Protein AF-A0A0R2NEJ7-F1 (afdb_monomer_lite)

InterPro domains:
  IPR000522 ABC transporter, permease protein, BtuC-like [PF01032] (1-243)
  IPR000522 ABC transporter, permease protein, BtuC-like [PTHR30472] (1-244)
  IPR037294 ABC transporter, BtuC-like [G3DSA:1.10.3470.10] (1-246)
  IPR037294 ABC transporter, BtuC-like [SSF81345] (1-243)

Foldseek 3Di:
DLLALPDDCLLQLLQLQLLLQLLVCVLVVHDDDLVVQLVSSLVRSLVSNVVLCVVCVVVVSHNVSSRVSRNVNNVVSLVNSVVSCVVVVNVVVSCQAAFFAQPQADPVLVVLLVVLVVVLVVVCVVCVVLVLQCNVDDVSSVVVVDPNVVSVSVVSSSSSSNSSSRSSRGHDAPLLQNVLLVVQPVVDPPDSVSSVVSSVVSSVVLLVVLQVCQVPVDPPDRRGSSVVSCVVRVVVVVVVVVVVVD

Secondary structure (DSSP, 8-state):
----TT--TTTTTHHHHHHHHHHHHHHTT----HHHHHHHHHHHHHHHHHHHHHHHHTTTT-HHHHHHHHHHHHHHHHHHHHHHHHHTT-HHHHHHHHS--STT--HHHHHHHHHHHHHHHHHHHHHHHHHHHGGG-HHHHHHTT--HHHHHHHHHHHHHHHHHHHHHHH----SHHHHHHHHHHHHS-S-HHHHHHHHHHHHHHHHHHHHHHHHHHSTTS---HHHHHHHHHHHHHHHHHHHHT-

Radius of gyration: 18.0 Å; chains: 1; bounding box: 49×33×58 Å

pLDDT: mean 87.75, std 7.44, range [38.75, 97.06]

Sequence (246 aa):
MTRNPIAEMATLGISGGSSLALSLILTLGWSTNDGISVLVSSLGAFIALAVVMLLTARTHFQPLKVVLVGTSVGLFATSLASSLTFASHDTQAYFRWIVGSFSGITNTKVLLMAVVSLIFLILLLLFSKQIYLLNFGDELAQSFGISVNFVRLVIMFLVALASGVTVASVGVVSFVGLIAPHIAKKLVRANFWQNVILSVLTGMLLLVLADLIARNLFKPYEFPAGSLTMLLGAPFFLWVITKEAK

Structure (mmCIF, N/CA/C/O backbone):
data_AF-A0A0R2NEJ7-F1
#
_entry.id   AF-A0A0R2NEJ7-F1
#
loop_
_atom_site.group_PDB
_atom_site.id
_atom_site.type_symbol
_atom_site.label_atom_id
_atom_site.label_alt_id
_atom_site.label_comp_id
_atom_site.label_asym_id
_atom_site.label_entity_id
_atom_site.label_seq_id
_atom_site.pdbx_PDB_ins_code
_atom_site.Cartn_x
_atom_site.Cartn_y
_atom_site.Cartn_z
_atom_site.occupancy
_atom_site.B_iso_or_equiv
_atom_site.auth_seq_id
_atom_site.auth_comp_id
_atom_site.auth_asym_id
_atom_site.auth_atom_id
_atom_site.pdbx_PDB_model_num
ATOM 1 N N . MET A 1 1 ? -6.890 -2.388 11.731 1.00 69.69 1 MET A N 1
ATOM 2 C CA . MET A 1 1 ? -5.761 -1.678 12.381 1.00 69.69 1 MET A CA 1
ATOM 3 C C . MET A 1 1 ? -6.108 -0.235 12.717 1.00 69.69 1 MET A C 1
ATOM 5 O O . MET A 1 1 ? -6.069 0.116 13.884 1.00 69.69 1 MET A O 1
ATOM 9 N N . THR A 1 2 ? -6.435 0.598 11.729 1.00 74.81 2 THR A N 1
ATOM 10 C CA . THR A 1 2 ? -6.615 2.050 11.917 1.00 74.81 2 THR A CA 1
ATOM 11 C C . THR A 1 2 ? -8.037 2.465 12.274 1.00 74.81 2 THR A C 1
ATOM 13 O O . THR A 1 2 ? -8.261 3.630 12.574 1.00 74.81 2 THR A O 1
ATOM 16 N N . ARG A 1 3 ? -9.003 1.532 12.204 1.00 79.19 3 ARG A N 1
ATOM 17 C CA . ARG A 1 3 ? -10.452 1.793 12.333 1.00 79.19 3 ARG A CA 1
ATOM 18 C C . ARG 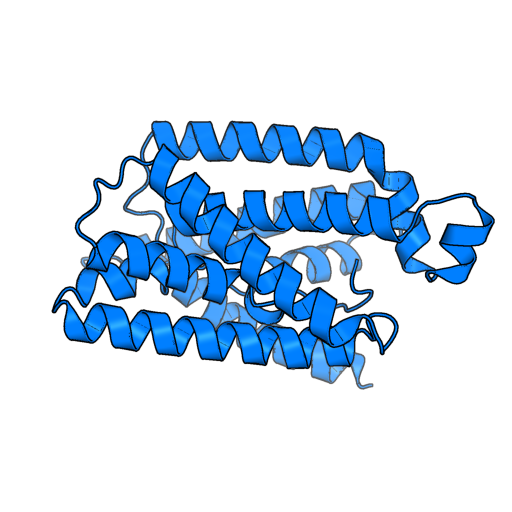A 1 3 ? -10.941 2.913 11.404 1.00 79.19 3 ARG A C 1
ATOM 20 O O . ARG A 1 3 ? -11.987 3.501 11.638 1.00 79.19 3 ARG A O 1
ATOM 27 N N . ASN A 1 4 ? -10.175 3.199 10.351 1.00 81.81 4 ASN A N 1
ATOM 28 C CA . ASN A 1 4 ? -10.482 4.243 9.400 1.00 81.81 4 ASN A CA 1
ATOM 29 C C . ASN A 1 4 ? -10.930 3.608 8.075 1.00 81.81 4 ASN A C 1
ATOM 31 O O . ASN A 1 4 ? -10.131 2.871 7.488 1.00 81.81 4 ASN A O 1
ATOM 35 N N . PRO A 1 5 ? -12.157 3.875 7.586 1.00 76.94 5 PRO A N 1
ATOM 36 C CA . PRO A 1 5 ? -12.607 3.377 6.287 1.00 76.94 5 PRO A CA 1
ATOM 37 C C . PRO A 1 5 ? -11.790 3.916 5.107 1.00 76.94 5 PRO A C 1
ATOM 39 O O . PRO A 1 5 ? -11.810 3.292 4.051 1.00 76.94 5 PRO A O 1
ATOM 42 N N . ILE A 1 6 ? -11.054 5.020 5.284 1.00 80.56 6 ILE A N 1
ATOM 43 C CA . ILE A 1 6 ? -10.245 5.632 4.220 1.00 80.56 6 ILE A CA 1
ATOM 44 C C . ILE A 1 6 ? -8.766 5.214 4.257 1.00 80.56 6 ILE A C 1
ATOM 46 O O . ILE A 1 6 ? -7.950 5.786 3.542 1.00 80.56 6 ILE A O 1
ATOM 50 N N . ALA A 1 7 ? -8.398 4.239 5.098 1.00 85.38 7 ALA A N 1
ATOM 51 C CA . ALA A 1 7 ? -7.021 3.766 5.189 1.00 85.38 7 ALA A CA 1
ATOM 52 C C . ALA A 1 7 ? -6.651 2.818 4.034 1.00 85.38 7 ALA A C 1
ATOM 54 O O . ALA A 1 7 ? -7.135 1.694 3.948 1.00 85.38 7 ALA A O 1
ATOM 55 N N . GLU A 1 8 ? -5.706 3.264 3.217 1.00 89.00 8 GLU A N 1
ATOM 56 C CA . GLU A 1 8 ? -5.026 2.540 2.140 1.00 89.00 8 GLU A CA 1
ATOM 57 C C . GLU A 1 8 ? -3.502 2.806 2.185 1.00 89.00 8 GLU A C 1
ATOM 59 O O . GLU A 1 8 ? -3.060 3.773 2.808 1.00 89.00 8 GLU A O 1
ATOM 64 N N . MET A 1 9 ? -2.694 1.986 1.497 1.00 88.19 9 MET A N 1
ATOM 65 C CA . MET A 1 9 ? -1.238 2.140 1.319 1.00 88.19 9 MET A CA 1
ATOM 66 C C . MET A 1 9 ? -0.776 3.598 1.145 1.00 88.19 9 MET A C 1
ATOM 68 O O . MET A 1 9 ? 0.098 4.052 1.886 1.00 88.19 9 MET A O 1
ATOM 72 N N . ALA A 1 10 ? -1.389 4.348 0.222 1.00 87.38 10 ALA A N 1
ATOM 73 C CA . ALA A 1 10 ? -1.026 5.740 -0.045 1.00 87.38 10 ALA A CA 1
ATOM 74 C C . ALA A 1 10 ? -1.303 6.655 1.162 1.00 87.38 10 ALA A C 1
ATOM 76 O O . ALA A 1 10 ? -0.453 7.449 1.561 1.00 87.38 10 ALA A O 1
ATOM 77 N N . THR A 1 11 ? -2.463 6.495 1.806 1.00 90.00 11 THR A N 1
ATOM 78 C CA . THR A 1 11 ? -2.850 7.294 2.984 1.00 90.00 11 THR A CA 1
ATOM 79 C C . THR A 1 11 ? -2.070 6.948 4.250 1.00 90.00 11 THR A C 1
ATOM 81 O O . THR A 1 11 ? -2.038 7.740 5.183 1.00 90.00 11 THR A O 1
ATOM 84 N N . LEU A 1 12 ? -1.439 5.772 4.294 1.00 91.81 12 LEU A N 1
ATOM 85 C CA . LEU A 1 12 ? -0.591 5.330 5.400 1.00 91.81 12 LEU A CA 1
ATOM 86 C C . LEU A 1 12 ? 0.894 5.647 5.169 1.00 91.81 12 LEU A C 1
ATOM 88 O O . LEU A 1 12 ? 1.732 5.229 5.963 1.00 91.81 12 LEU A O 1
ATOM 92 N N . GLY A 1 13 ? 1.230 6.356 4.087 1.00 91.62 13 GLY A N 1
ATOM 93 C CA . GLY A 1 13 ? 2.606 6.722 3.734 1.00 91.62 13 GLY A CA 1
ATOM 94 C C . GLY A 1 13 ? 3.453 5.572 3.183 1.00 91.62 13 GLY A C 1
ATOM 95 O O . GLY A 1 13 ? 4.615 5.775 2.839 1.00 91.62 13 GLY A O 1
ATOM 96 N N . ILE A 1 14 ? 2.870 4.380 3.050 1.00 94.56 14 ILE A N 1
ATOM 97 C CA . ILE A 1 14 ? 3.556 3.142 2.667 1.00 94.56 14 ILE A CA 1
ATOM 98 C C . ILE A 1 14 ? 4.059 3.237 1.227 1.00 94.56 14 ILE A C 1
ATOM 100 O O . ILE A 1 14 ? 5.229 2.971 0.967 1.00 94.56 14 ILE A O 1
ATOM 104 N N . SER A 1 15 ? 3.198 3.687 0.307 1.00 92.25 15 SER A N 1
ATOM 105 C CA . SER A 1 15 ? 3.545 3.847 -1.111 1.00 92.25 15 SER A CA 1
ATOM 106 C C . SER A 1 15 ? 4.708 4.824 -1.309 1.00 92.25 15 SER A C 1
ATOM 108 O O . SER A 1 15 ? 5.648 4.514 -2.031 1.00 92.25 15 SER A O 1
ATOM 110 N N . GLY A 1 16 ? 4.681 5.972 -0.621 1.00 92.75 16 GLY A N 1
ATOM 111 C CA . GLY A 1 16 ? 5.762 6.960 -0.682 1.00 92.75 16 GLY A CA 1
ATOM 112 C C . GLY A 1 16 ? 7.075 6.427 -0.104 1.00 92.75 16 GLY A C 1
ATOM 113 O O . GLY A 1 16 ? 8.130 6.631 -0.700 1.00 92.75 16 GLY A O 1
ATOM 114 N N . GLY A 1 17 ? 7.015 5.697 1.016 1.00 95.00 17 GLY A N 1
ATOM 115 C CA . GLY A 1 17 ? 8.183 5.055 1.625 1.00 95.00 17 GLY A CA 1
ATOM 116 C C . GLY A 1 17 ? 8.846 4.021 0.715 1.00 95.00 17 GLY A C 1
ATOM 117 O O . GLY A 1 17 ? 10.069 4.022 0.569 1.00 95.00 17 GLY A O 1
ATOM 118 N N . SER A 1 18 ? 8.048 3.173 0.061 1.00 94.12 18 SER A N 1
ATOM 119 C CA . SER A 1 18 ? 8.540 2.217 -0.936 1.00 94.12 18 SER A CA 1
ATOM 120 C C . SER A 1 18 ? 9.199 2.913 -2.126 1.00 94.12 18 SER A C 1
ATOM 122 O O . SER A 1 18 ? 10.319 2.554 -2.490 1.00 94.12 18 SER A O 1
ATOM 124 N N . SER A 1 19 ? 8.551 3.936 -2.694 1.00 91.75 19 SER A N 1
ATOM 125 C CA . SER A 1 19 ? 9.106 4.704 -3.815 1.00 91.75 19 SER A CA 1
ATOM 126 C C . SER A 1 19 ? 10.424 5.386 -3.450 1.00 91.75 19 SER A C 1
ATOM 128 O O . SER A 1 19 ? 11.379 5.310 -4.217 1.00 91.75 19 SER A O 1
ATOM 130 N N . LEU A 1 20 ? 10.520 5.988 -2.260 1.00 92.81 20 LEU A N 1
ATOM 131 C CA . LEU A 1 20 ? 11.758 6.605 -1.781 1.00 92.81 20 LEU A CA 1
ATOM 132 C C . LEU A 1 20 ? 12.899 5.593 -1.654 1.00 92.81 20 LEU A C 1
ATOM 134 O O . LEU A 1 20 ? 14.012 5.866 -2.098 1.00 92.81 20 LEU A O 1
ATOM 138 N N . ALA A 1 21 ? 12.632 4.425 -1.070 1.00 93.44 21 ALA A N 1
ATOM 139 C CA . ALA A 1 21 ? 13.653 3.398 -0.886 1.00 93.44 21 ALA A CA 1
ATOM 140 C C . ALA A 1 21 ? 14.161 2.837 -2.225 1.00 93.44 21 ALA A C 1
ATOM 142 O O . ALA A 1 21 ? 15.366 2.641 -2.396 1.00 93.44 21 ALA A O 1
ATOM 143 N N . LEU A 1 22 ? 13.263 2.636 -3.194 1.00 90.25 22 LEU A N 1
ATOM 144 C CA . LEU A 1 22 ? 13.631 2.212 -4.547 1.00 90.25 22 LEU A CA 1
ATOM 145 C C . LEU A 1 22 ? 14.425 3.295 -5.290 1.00 90.25 22 LEU A C 1
ATOM 147 O O . LEU A 1 22 ? 15.456 2.982 -5.887 1.00 90.25 22 LEU A O 1
ATOM 151 N N . SER A 1 23 ? 14.009 4.563 -5.201 1.00 89.06 23 SER A N 1
ATOM 152 C CA . SER A 1 23 ? 14.762 5.689 -5.766 1.00 89.06 23 SER A CA 1
ATOM 153 C C . SER A 1 23 ? 16.165 5.799 -5.166 1.00 89.06 23 SER A C 1
ATOM 155 O O . SER A 1 23 ? 17.125 5.963 -5.912 1.00 89.06 23 SER A O 1
ATOM 157 N N . LEU A 1 24 ? 16.318 5.639 -3.847 1.00 89.75 24 LEU A N 1
ATOM 158 C CA . LEU A 1 24 ? 17.628 5.678 -3.185 1.00 89.75 24 LEU A CA 1
ATOM 159 C C . LEU A 1 24 ? 18.589 4.624 -3.746 1.00 89.75 24 LEU A C 1
ATOM 161 O O . LEU A 1 24 ? 19.713 4.952 -4.120 1.00 89.75 24 LEU A O 1
ATOM 165 N N . ILE A 1 25 ? 18.149 3.372 -3.863 1.00 87.38 25 ILE A N 1
ATOM 166 C CA . ILE A 1 25 ? 19.000 2.298 -4.396 1.00 87.38 25 ILE A CA 1
ATOM 167 C C . ILE A 1 25 ? 19.407 2.535 -5.843 1.00 87.38 25 ILE A C 1
ATOM 169 O O . ILE A 1 25 ? 20.560 2.278 -6.196 1.00 87.38 25 ILE A O 1
ATOM 173 N N . LEU A 1 26 ? 18.494 3.060 -6.659 1.00 83.06 26 LEU A N 1
ATOM 174 C CA . LEU A 1 26 ? 18.812 3.428 -8.033 1.00 83.06 26 LEU A CA 1
ATOM 175 C C . LEU A 1 26 ? 19.867 4.533 -8.088 1.00 83.06 26 LEU A C 1
ATOM 177 O O . LEU A 1 26 ? 20.843 4.396 -8.820 1.00 83.06 26 LEU A O 1
ATOM 181 N N . THR A 1 27 ? 19.734 5.579 -7.266 1.00 83.12 27 THR A N 1
ATOM 182 C CA . THR A 1 27 ? 20.735 6.660 -7.219 1.00 83.12 27 THR A CA 1
ATOM 183 C C . THR A 1 27 ? 22.108 6.204 -6.723 1.00 83.12 27 THR A C 1
ATOM 185 O O . THR A 1 27 ? 23.117 6.782 -7.114 1.00 83.12 27 THR A O 1
ATOM 188 N N . LEU A 1 28 ? 22.168 5.151 -5.903 1.00 84.38 28 LEU A N 1
ATOM 189 C CA . LEU A 1 28 ? 23.419 4.564 -5.414 1.00 84.38 28 LEU A CA 1
ATOM 190 C C . LEU A 1 28 ? 24.080 3.611 -6.427 1.00 84.38 28 LEU A C 1
ATOM 192 O O . LEU A 1 28 ? 25.171 3.108 -6.161 1.00 84.38 28 LEU A O 1
ATOM 196 N N . GLY A 1 29 ? 23.436 3.336 -7.569 1.00 76.12 29 GLY A N 1
ATOM 197 C CA . GLY A 1 29 ? 23.959 2.437 -8.602 1.00 76.12 29 GLY A CA 1
ATOM 198 C C . GLY A 1 29 ? 24.016 0.966 -8.178 1.00 76.12 29 GLY A C 1
ATOM 199 O O . GLY A 1 29 ? 24.776 0.182 -8.746 1.00 76.12 29 GLY A O 1
ATOM 200 N N . TRP A 1 30 ? 23.251 0.573 -7.157 1.00 79.69 30 TRP A N 1
ATOM 201 C CA . TRP A 1 30 ? 23.237 -0.806 -6.671 1.00 79.69 30 TRP A CA 1
ATOM 202 C C . TRP A 1 30 ? 22.442 -1.718 -7.613 1.00 79.69 30 TRP A C 1
ATOM 204 O O . TRP A 1 30 ? 21.394 -1.344 -8.139 1.00 79.69 30 TRP A O 1
ATOM 214 N N . SER A 1 31 ? 22.927 -2.950 -7.798 1.00 67.50 31 SER A N 1
ATOM 215 C CA . SER A 1 31 ? 22.263 -3.966 -8.621 1.00 67.50 31 SER A CA 1
ATOM 216 C C . SER A 1 31 ? 20.852 -4.265 -8.104 1.00 67.50 31 SER A C 1
ATOM 218 O O . SER A 1 31 ? 20.673 -4.752 -6.986 1.00 67.50 31 SER A O 1
ATOM 220 N N . THR A 1 32 ? 19.849 -4.047 -8.951 1.00 68.06 32 THR A N 1
ATOM 221 C CA . THR A 1 32 ? 18.432 -4.286 -8.657 1.00 68.06 32 THR A CA 1
ATOM 222 C C . THR A 1 32 ? 17.991 -5.646 -9.198 1.00 68.06 32 THR A C 1
ATOM 224 O O . THR A 1 32 ? 17.306 -5.750 -10.209 1.00 68.06 32 THR A O 1
ATOM 227 N N . ASN A 1 33 ? 18.389 -6.728 -8.521 1.00 83.62 33 ASN A N 1
ATOM 228 C CA . ASN A 1 33 ? 17.682 -8.000 -8.703 1.00 83.62 33 ASN A CA 1
ATOM 229 C C . ASN A 1 33 ? 16.285 -7.883 -8.061 1.00 83.62 33 ASN A C 1
ATOM 231 O O . ASN A 1 33 ? 16.149 -7.242 -7.015 1.00 83.62 33 ASN A O 1
ATOM 235 N N . ASP A 1 34 ? 15.278 -8.542 -8.640 1.00 82.56 34 ASP A N 1
ATOM 236 C CA . ASP A 1 34 ? 13.879 -8.554 -8.193 1.00 82.56 34 ASP A CA 1
ATOM 237 C C . ASP A 1 34 ? 13.757 -8.757 -6.668 1.00 82.56 34 ASP A C 1
ATOM 239 O O . ASP A 1 34 ? 13.010 -8.044 -5.997 1.00 82.56 34 ASP A O 1
ATOM 243 N N . GLY A 1 35 ? 14.551 -9.665 -6.084 1.00 85.56 35 GLY A N 1
ATOM 244 C CA . GLY A 1 35 ? 14.554 -9.914 -4.636 1.00 85.56 35 GLY A CA 1
ATOM 245 C C . GLY A 1 35 ? 15.061 -8.738 -3.787 1.00 85.56 35 GLY A C 1
ATOM 246 O O . GLY A 1 35 ? 14.481 -8.438 -2.744 1.00 85.56 35 GLY A O 1
ATOM 247 N N . ILE A 1 36 ? 16.108 -8.037 -4.236 1.00 88.62 36 ILE A N 1
ATOM 248 C CA . ILE A 1 36 ? 16.661 -6.866 -3.530 1.00 88.62 36 ILE A CA 1
ATOM 249 C C . ILE A 1 36 ? 15.657 -5.713 -3.586 1.00 88.62 36 ILE A C 1
ATOM 251 O O . ILE A 1 36 ? 15.380 -5.090 -2.560 1.00 88.62 36 ILE A O 1
ATOM 255 N N . SER A 1 37 ? 15.057 -5.475 -4.756 1.00 88.56 37 SER A N 1
ATOM 256 C CA . SER A 1 37 ? 14.021 -4.454 -4.931 1.00 88.56 37 SER A CA 1
ATOM 257 C C . SER A 1 37 ? 12.828 -4.695 -4.007 1.00 88.56 37 SER A C 1
ATOM 259 O O . SER A 1 37 ? 12.355 -3.759 -3.361 1.00 88.56 37 SER A O 1
ATOM 261 N N . VAL A 1 38 ? 12.382 -5.948 -3.870 1.00 90.81 38 VAL A N 1
ATOM 262 C CA . VAL A 1 38 ? 11.323 -6.325 -2.924 1.00 90.81 38 VAL A CA 1
ATOM 263 C C . VAL A 1 38 ? 11.709 -6.013 -1.480 1.00 90.81 38 VAL A C 1
ATOM 265 O O . VAL A 1 38 ? 10.921 -5.384 -0.768 1.00 90.81 38 VAL A O 1
ATOM 268 N N . LEU A 1 39 ? 12.898 -6.430 -1.038 1.00 91.75 39 LEU A N 1
ATOM 269 C CA . LEU A 1 39 ? 13.344 -6.214 0.342 1.00 91.75 39 LEU A CA 1
ATOM 270 C C . LEU A 1 39 ? 13.414 -4.726 0.678 1.00 91.75 39 LEU A C 1
ATOM 272 O O . LEU A 1 39 ? 12.919 -4.295 1.717 1.00 91.75 39 LEU A O 1
ATOM 276 N N . VAL A 1 40 ? 13.976 -3.934 -0.226 1.00 93.19 40 VAL A N 1
ATOM 277 C CA . VAL A 1 40 ? 14.216 -2.506 -0.008 1.00 93.19 40 VAL A CA 1
ATOM 278 C C . VAL A 1 40 ? 12.920 -1.717 -0.064 1.00 93.19 40 VAL A C 1
ATOM 280 O O . VAL A 1 40 ? 12.671 -0.885 0.806 1.00 93.19 40 VAL A O 1
ATOM 283 N N . SER A 1 41 ? 12.058 -2.022 -1.031 1.00 93.75 41 SER A N 1
ATOM 284 C CA . SER A 1 41 ? 10.717 -1.444 -1.110 1.00 93.75 41 SER A CA 1
ATOM 285 C C . SER A 1 41 ? 9.900 -1.749 0.149 1.00 93.75 41 SER A C 1
ATOM 287 O O . SER A 1 41 ? 9.236 -0.862 0.690 1.00 93.75 41 SER A O 1
ATOM 289 N N . SER A 1 42 ? 9.987 -2.984 0.658 1.00 94.88 42 SER A N 1
ATOM 290 C CA . SER A 1 42 ? 9.310 -3.413 1.892 1.00 94.88 42 SER A CA 1
ATOM 291 C C . SER A 1 42 ? 9.885 -2.736 3.133 1.00 94.88 42 SER A C 1
ATOM 293 O O . SER A 1 42 ? 9.132 -2.345 4.023 1.00 94.88 42 SER A O 1
ATOM 295 N N . LEU A 1 43 ? 11.205 -2.542 3.184 1.00 95.56 43 LEU A N 1
ATOM 296 C CA . LEU A 1 43 ? 11.865 -1.818 4.265 1.00 95.56 43 LEU A CA 1
ATOM 297 C C . LEU A 1 43 ? 11.463 -0.337 4.265 1.00 95.56 43 LEU A C 1
ATOM 299 O O . LEU A 1 43 ? 11.122 0.196 5.317 1.00 95.56 43 LEU A O 1
ATOM 303 N N . GLY A 1 44 ? 11.418 0.308 3.097 1.00 96.19 44 GLY A N 1
ATOM 304 C CA . GLY A 1 44 ? 10.928 1.681 2.944 1.00 96.19 44 GLY A CA 1
ATOM 305 C C . GLY A 1 44 ? 9.471 1.841 3.376 1.00 96.19 44 GLY A C 1
ATOM 306 O O . GLY A 1 44 ? 9.147 2.740 4.155 1.00 96.19 44 GLY A O 1
ATOM 307 N N . ALA A 1 45 ? 8.606 0.922 2.939 1.00 96.19 45 ALA A N 1
ATOM 308 C CA . ALA A 1 45 ? 7.218 0.821 3.388 1.00 96.19 45 ALA A CA 1
ATOM 309 C C . ALA A 1 45 ? 7.115 0.690 4.914 1.00 96.19 45 ALA A C 1
ATOM 311 O O . ALA A 1 45 ? 6.323 1.389 5.550 1.00 96.19 45 ALA A O 1
ATOM 312 N N . PHE A 1 46 ? 7.919 -0.199 5.502 1.00 96.06 46 PHE A N 1
ATOM 313 C CA . PHE A 1 46 ? 7.918 -0.457 6.937 1.00 96.06 46 PHE A CA 1
ATOM 314 C C . PHE A 1 46 ? 8.400 0.755 7.733 1.00 96.06 46 PHE A C 1
ATOM 316 O O . PHE A 1 46 ? 7.749 1.128 8.704 1.00 96.06 46 PHE A O 1
ATOM 323 N N . ILE A 1 47 ? 9.492 1.401 7.311 1.00 97.06 47 ILE A N 1
ATOM 324 C CA . ILE A 1 47 ? 10.025 2.607 7.957 1.00 97.06 47 ILE A CA 1
ATOM 325 C C . ILE A 1 47 ? 8.987 3.729 7.913 1.00 97.06 47 ILE A C 1
ATOM 327 O O . ILE A 1 47 ? 8.701 4.328 8.949 1.00 97.06 47 ILE A O 1
ATOM 331 N N . ALA A 1 48 ? 8.377 3.988 6.752 1.00 96.69 48 ALA A N 1
ATOM 332 C CA . ALA A 1 48 ? 7.347 5.016 6.631 1.00 96.69 48 ALA A CA 1
ATOM 333 C C . ALA A 1 48 ? 6.152 4.726 7.550 1.00 96.69 48 ALA A C 1
ATOM 335 O O . ALA A 1 48 ? 5.733 5.597 8.314 1.00 96.69 48 ALA A O 1
ATOM 336 N N . LEU A 1 49 ? 5.655 3.485 7.553 1.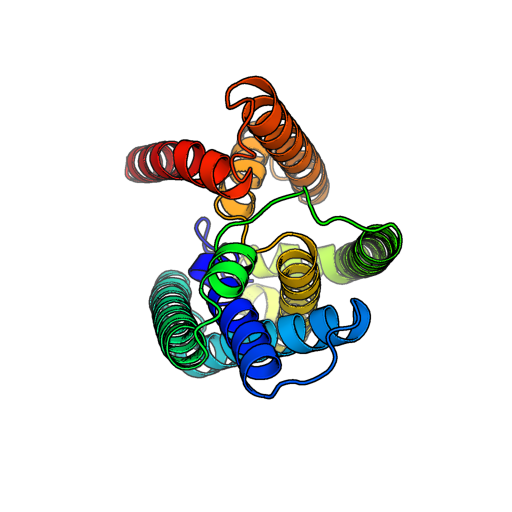00 94.75 49 LEU A N 1
ATOM 337 C CA . LEU A 1 49 ? 4.563 3.084 8.435 1.00 94.75 49 LEU A CA 1
ATOM 338 C C . LEU A 1 49 ? 4.956 3.193 9.915 1.00 94.75 49 LEU A C 1
ATOM 340 O O . LEU A 1 49 ? 4.174 3.692 10.719 1.00 94.75 49 LEU A O 1
ATOM 344 N N . ALA A 1 50 ? 6.169 2.787 10.286 1.00 94.88 50 ALA A N 1
ATOM 345 C CA . ALA A 1 50 ? 6.674 2.900 11.650 1.00 94.88 50 ALA A CA 1
ATOM 346 C C . ALA A 1 50 ? 6.735 4.365 12.104 1.00 94.88 50 ALA A C 1
ATOM 348 O O . ALA A 1 50 ? 6.281 4.670 13.207 1.00 94.88 50 ALA A O 1
ATOM 349 N N . VAL A 1 51 ? 7.200 5.283 11.249 1.00 96.25 51 VAL A N 1
ATOM 350 C CA . VAL A 1 51 ? 7.194 6.730 11.526 1.00 96.25 51 VAL A CA 1
ATOM 351 C C . VAL A 1 51 ? 5.771 7.225 11.785 1.00 96.25 51 VAL A C 1
ATOM 353 O O . VAL A 1 51 ? 5.529 7.885 12.797 1.00 96.25 51 VAL A O 1
ATOM 356 N N . VAL A 1 52 ? 4.805 6.855 10.939 1.00 95.06 52 VAL A N 1
ATOM 357 C CA . VAL A 1 52 ? 3.391 7.227 11.131 1.00 95.06 52 VAL A CA 1
ATOM 358 C C . VAL A 1 52 ? 2.869 6.736 12.479 1.00 95.06 52 VAL A C 1
ATOM 360 O O . VAL A 1 52 ? 2.188 7.470 13.198 1.00 95.06 52 VAL A O 1
ATOM 363 N N . MET A 1 53 ? 3.209 5.509 12.858 1.00 91.38 53 MET A N 1
ATOM 364 C CA . MET A 1 53 ? 2.734 4.907 14.101 1.00 91.38 53 MET A CA 1
ATOM 365 C C . MET A 1 53 ? 3.413 5.513 15.328 1.00 91.38 53 MET A C 1
ATOM 367 O O . MET A 1 53 ? 2.732 5.789 16.312 1.00 91.38 53 MET A O 1
ATOM 371 N N . LEU A 1 54 ? 4.708 5.820 15.267 1.00 94.06 54 LEU A N 1
ATOM 372 C CA . LEU A 1 54 ? 5.413 6.537 16.332 1.00 94.06 54 LEU A CA 1
ATOM 373 C C . LEU A 1 54 ? 4.814 7.929 16.566 1.00 94.06 54 LEU A C 1
ATOM 375 O O . LEU A 1 54 ? 4.522 8.294 17.706 1.00 94.06 54 LEU A O 1
ATOM 379 N N . LEU A 1 55 ? 4.559 8.682 15.493 1.00 94.25 55 LEU A N 1
ATOM 380 C CA . LEU A 1 55 ? 3.987 10.029 15.573 1.00 94.25 55 LEU A CA 1
ATOM 381 C C . LEU A 1 55 ? 2.532 10.034 16.067 1.00 94.25 55 LEU A C 1
ATOM 383 O O . LEU A 1 55 ? 2.079 11.008 16.667 1.00 94.25 55 LEU A O 1
ATOM 387 N N . THR A 1 56 ? 1.793 8.944 15.852 1.00 92.38 56 THR A N 1
ATOM 388 C CA . THR A 1 56 ? 0.370 8.837 16.222 1.00 92.38 56 THR A CA 1
ATOM 389 C C . THR A 1 56 ? 0.131 8.063 17.520 1.00 92.38 56 THR A C 1
ATOM 391 O O . THR A 1 56 ? -0.987 8.099 18.051 1.00 92.38 56 THR A O 1
ATOM 394 N N . ALA A 1 57 ? 1.172 7.446 18.095 1.00 89.38 57 ALA A N 1
ATOM 395 C CA . ALA A 1 57 ? 1.097 6.643 19.316 1.00 89.38 57 ALA A CA 1
ATOM 396 C C . ALA A 1 57 ? 0.533 7.423 20.512 1.00 89.38 57 ALA A C 1
ATOM 398 O O . ALA A 1 57 ? -0.358 6.931 21.201 1.00 89.38 57 ALA A O 1
ATOM 399 N N . ARG A 1 58 ? 0.969 8.678 20.707 1.00 89.00 58 ARG A N 1
ATOM 400 C CA . ARG A 1 58 ? 0.476 9.557 21.791 1.00 89.00 58 ARG A CA 1
ATOM 401 C C . ARG A 1 58 ? -1.005 9.909 21.673 1.00 89.00 58 ARG A C 1
ATOM 403 O O . ARG A 1 58 ? -1.613 10.370 22.627 1.00 89.00 58 ARG A O 1
ATOM 410 N N . THR A 1 59 ? -1.581 9.721 20.491 1.00 86.44 59 THR A N 1
ATOM 411 C CA . THR A 1 59 ? -2.987 10.026 20.207 1.00 86.44 59 THR A CA 1
ATOM 412 C C . THR A 1 59 ? -3.842 8.767 20.142 1.00 86.44 59 THR A C 1
ATOM 414 O O . THR A 1 59 ? -4.908 8.786 19.531 1.00 86.44 59 THR A O 1
ATOM 417 N N . HIS A 1 60 ? -3.347 7.660 20.712 1.00 84.88 60 HIS A N 1
ATOM 418 C CA . HIS A 1 60 ? -3.982 6.342 20.669 1.00 84.88 60 HIS A CA 1
ATOM 419 C C . HIS A 1 60 ? -4.417 5.946 19.251 1.00 84.88 60 HIS A C 1
ATOM 421 O O . HIS A 1 60 ? -5.464 5.329 19.048 1.00 84.88 60 HIS A O 1
ATOM 427 N N . PHE A 1 61 ? -3.599 6.319 18.256 1.00 85.38 61 PHE A N 1
ATOM 428 C CA . PHE A 1 61 ? -3.817 5.993 16.847 1.00 85.38 61 PHE A CA 1
ATOM 429 C C . PHE A 1 61 ? -5.190 6.441 16.338 1.00 85.38 61 PHE A C 1
ATOM 431 O O . PHE A 1 61 ? -5.876 5.706 15.623 1.00 85.38 61 PHE A O 1
ATOM 438 N N . GLN A 1 62 ? -5.598 7.653 16.729 1.00 86.94 62 GLN A N 1
ATOM 439 C CA . GLN A 1 62 ? -6.844 8.261 16.281 1.00 86.94 62 GLN A CA 1
ATOM 440 C C . GLN A 1 62 ? -6.956 8.171 14.742 1.00 86.94 62 GLN A C 1
ATOM 442 O O . GLN A 1 62 ? -6.064 8.671 14.049 1.00 86.94 62 GLN A O 1
ATOM 447 N N . PRO A 1 63 ? -8.041 7.583 14.195 1.00 87.06 63 PRO A N 1
ATOM 448 C CA . PRO A 1 63 ? -8.173 7.259 12.770 1.00 87.06 63 PRO A CA 1
ATOM 449 C C . PRO A 1 63 ? -7.819 8.412 11.824 1.00 87.06 63 PRO A C 1
ATOM 451 O O . PRO A 1 63 ? -7.091 8.220 10.849 1.00 87.06 63 PRO A O 1
ATOM 454 N N . LEU A 1 64 ? -8.309 9.618 12.129 1.00 88.31 64 LEU A N 1
ATOM 455 C CA . LEU A 1 64 ? -8.083 10.816 11.322 1.00 88.31 64 LEU A CA 1
ATOM 456 C C . LEU A 1 64 ? -6.620 11.280 11.365 1.00 88.31 64 LEU A C 1
ATOM 458 O O . LEU A 1 64 ? -6.053 11.615 10.329 1.00 88.31 64 LEU A O 1
ATOM 462 N N . LYS A 1 65 ? -5.985 11.252 12.545 1.00 90.44 65 LYS A N 1
ATOM 463 C CA . LYS A 1 65 ? -4.575 11.640 12.703 1.00 90.44 65 LYS A CA 1
ATOM 464 C C . LYS A 1 65 ? -3.641 10.669 11.997 1.00 90.44 65 LYS A C 1
ATOM 466 O O . LYS A 1 65 ? -2.683 11.114 11.379 1.00 90.44 65 LYS A O 1
ATOM 471 N N . VAL A 1 66 ? -3.933 9.367 12.047 1.00 91.56 66 VAL A N 1
ATOM 472 C CA . VAL A 1 66 ? -3.153 8.350 11.321 1.00 91.56 66 VAL A CA 1
ATOM 473 C C . VAL A 1 66 ? -3.143 8.633 9.825 1.00 91.56 66 VAL A C 1
ATOM 475 O O . VAL A 1 66 ? -2.083 8.570 9.211 1.00 91.56 66 VAL A O 1
ATOM 478 N N . VAL A 1 67 ? -4.289 9.009 9.257 1.00 91.88 67 VAL A N 1
ATOM 479 C CA . VAL A 1 67 ? -4.373 9.362 7.836 1.00 91.88 67 VAL A CA 1
ATOM 480 C C . VAL A 1 67 ? -3.653 10.671 7.536 1.00 91.88 67 VAL A C 1
ATOM 482 O O . VAL A 1 67 ? -2.843 10.686 6.624 1.00 91.88 67 VAL A O 1
ATOM 485 N N . LEU A 1 68 ? -3.864 11.737 8.315 1.00 92.50 68 LEU A N 1
ATOM 486 C CA . LEU A 1 68 ? -3.192 13.029 8.100 1.00 92.50 68 LEU A CA 1
ATOM 487 C C . LEU A 1 68 ? -1.663 12.916 8.168 1.00 92.50 68 LEU A C 1
ATOM 489 O O . LEU A 1 68 ? -0.950 13.443 7.311 1.00 92.50 68 LEU A O 1
ATOM 493 N N . VAL A 1 69 ? -1.154 12.207 9.178 1.00 95.38 69 VAL A N 1
ATOM 494 C CA . VAL A 1 69 ? 0.282 11.959 9.337 1.00 95.38 69 VAL A CA 1
ATOM 495 C C . VAL A 1 69 ? 0.780 11.048 8.219 1.00 95.38 69 VAL A C 1
ATOM 497 O O . VAL A 1 69 ? 1.795 11.356 7.603 1.00 95.38 69 VAL A O 1
ATOM 500 N N . GLY A 1 70 ? 0.056 9.971 7.906 1.00 94.88 70 GLY A N 1
ATOM 501 C CA . GLY A 1 70 ? 0.413 9.039 6.839 1.00 94.88 70 GLY A CA 1
ATOM 502 C C . GLY A 1 70 ? 0.495 9.689 5.463 1.00 94.88 70 GLY A C 1
ATOM 503 O O . GLY A 1 70 ? 1.508 9.534 4.783 1.00 94.88 70 GLY A O 1
ATOM 504 N N . THR A 1 71 ? -0.497 10.492 5.080 1.00 94.38 71 THR A N 1
ATOM 505 C CA . THR A 1 71 ? -0.464 11.257 3.828 1.00 94.38 71 THR A CA 1
ATOM 506 C C . THR A 1 71 ? 0.694 12.246 3.813 1.00 94.38 71 THR A C 1
ATOM 508 O O . THR A 1 71 ? 1.373 12.363 2.799 1.00 94.38 71 THR A O 1
ATOM 511 N N . SER A 1 72 ? 0.971 12.917 4.935 1.00 96.75 72 SER A N 1
ATOM 512 C CA . SER A 1 72 ? 2.080 13.879 5.030 1.00 96.75 72 SER A CA 1
ATOM 513 C C . SER A 1 72 ? 3.441 13.197 4.865 1.00 96.75 72 SER A C 1
ATOM 515 O O . SER A 1 72 ? 4.267 13.649 4.073 1.00 96.75 72 SER A O 1
ATOM 517 N N . VAL A 1 73 ? 3.656 12.071 5.555 1.00 96.94 73 VAL A N 1
ATOM 518 C CA . VAL A 1 73 ? 4.876 11.254 5.442 1.00 96.94 73 VAL A CA 1
ATOM 519 C C . VAL A 1 73 ? 5.028 10.703 4.024 1.00 96.94 73 VAL A C 1
ATOM 521 O O . VAL A 1 73 ? 6.115 10.773 3.454 1.00 96.94 73 VAL A O 1
ATOM 524 N N . GLY A 1 74 ? 3.944 10.203 3.426 1.00 95.00 74 GLY A N 1
ATOM 525 C CA . GLY A 1 74 ? 3.943 9.690 2.056 1.00 95.00 74 GLY A CA 1
ATOM 526 C C . GLY A 1 74 ? 4.291 10.756 1.017 1.00 95.00 74 GLY A C 1
ATOM 527 O O . GLY A 1 74 ? 5.118 10.503 0.140 1.00 95.00 74 GLY A O 1
ATOM 528 N N . LEU A 1 75 ? 3.706 11.953 1.131 1.00 94.62 75 LEU A N 1
ATOM 529 C CA . LEU A 1 75 ? 4.007 13.085 0.251 1.00 94.62 75 LEU A CA 1
ATOM 530 C C . LEU A 1 75 ? 5.461 13.534 0.403 1.00 94.62 75 LEU A C 1
ATOM 532 O O . LEU A 1 75 ? 6.151 13.688 -0.599 1.00 94.62 75 LEU A O 1
ATOM 536 N N . PHE A 1 76 ? 5.951 13.667 1.637 1.00 96.25 76 PHE A N 1
ATOM 537 C CA . PHE A 1 76 ? 7.351 14.000 1.898 1.00 96.25 76 PHE A CA 1
ATOM 538 C C . PHE A 1 76 ? 8.310 12.974 1.277 1.00 96.25 76 PHE A C 1
ATOM 540 O O . PHE A 1 76 ? 9.243 13.350 0.569 1.00 96.25 76 PHE A O 1
ATOM 547 N N . ALA A 1 77 ? 8.048 11.679 1.478 1.00 94.69 77 ALA A N 1
ATOM 548 C CA . ALA A 1 77 ? 8.862 10.612 0.906 1.00 94.69 77 ALA A CA 1
ATOM 549 C C . ALA A 1 77 ? 8.838 10.626 -0.631 1.00 94.69 77 ALA A C 1
ATOM 551 O O . ALA A 1 77 ? 9.880 10.471 -1.263 1.00 94.69 77 ALA A O 1
ATOM 552 N N . THR A 1 78 ? 7.676 10.888 -1.234 1.00 91.38 78 THR A N 1
ATOM 553 C CA . THR A 1 78 ? 7.535 11.005 -2.694 1.00 91.38 78 THR A CA 1
ATOM 554 C C . THR A 1 78 ? 8.307 12.212 -3.238 1.00 91.38 78 THR A C 1
ATOM 556 O O . THR A 1 78 ? 9.010 12.078 -4.236 1.00 91.38 78 THR A O 1
ATOM 559 N N . SER A 1 79 ? 8.258 13.362 -2.557 1.00 92.25 79 SER A N 1
ATOM 560 C CA . SER A 1 79 ? 9.028 14.560 -2.926 1.00 92.25 79 SER A CA 1
ATOM 561 C C . SER A 1 79 ? 10.543 14.359 -2.799 1.00 92.25 79 SER A C 1
ATOM 563 O O . SER A 1 79 ? 11.326 14.886 -3.594 1.00 92.25 79 SER A O 1
ATOM 565 N N . LEU A 1 80 ? 10.995 13.581 -1.814 1.00 92.19 80 LEU A N 1
ATOM 566 C CA . LEU A 1 80 ? 12.401 13.186 -1.731 1.00 92.19 80 LEU A CA 1
ATOM 567 C C . LEU A 1 80 ? 12.778 12.242 -2.877 1.00 92.19 80 LEU A C 1
ATOM 569 O O . LEU A 1 80 ? 13.793 12.468 -3.535 1.00 92.19 80 LEU A O 1
ATOM 573 N N . ALA A 1 81 ? 11.943 11.237 -3.156 1.00 89.31 81 ALA A N 1
ATOM 574 C CA . ALA A 1 81 ? 12.149 10.286 -4.247 1.00 89.31 81 ALA A CA 1
ATOM 575 C C . ALA A 1 81 ? 12.267 11.005 -5.601 1.00 89.31 81 ALA A C 1
ATOM 577 O O . ALA A 1 81 ? 13.156 10.692 -6.399 1.00 89.31 81 ALA A O 1
ATOM 578 N N . SER A 1 82 ? 11.423 12.017 -5.836 1.00 86.50 82 SER A N 1
ATOM 579 C CA . SER A 1 82 ? 11.494 12.849 -7.039 1.00 86.50 82 SER A CA 1
ATOM 580 C C . SER A 1 82 ? 12.792 13.630 -7.103 1.00 86.50 82 SER A C 1
ATOM 582 O O . SER A 1 82 ? 13.476 13.581 -8.119 1.00 86.50 82 SER A O 1
ATOM 584 N N . SER A 1 83 ? 13.172 14.293 -6.012 1.00 87.94 83 SER A N 1
ATOM 585 C CA . SER A 1 83 ? 14.385 15.116 -5.960 1.00 87.94 83 SER A CA 1
ATOM 586 C C . SER A 1 83 ? 15.649 14.290 -6.235 1.00 87.94 83 SER A C 1
ATOM 588 O O . SER A 1 83 ? 16.491 14.694 -7.035 1.00 87.94 83 SER A O 1
ATOM 590 N N . LEU A 1 84 ? 15.740 13.098 -5.635 1.00 86.75 84 LEU A N 1
ATOM 591 C CA . LEU A 1 84 ? 16.812 12.122 -5.859 1.00 86.75 84 LEU A CA 1
ATOM 592 C C . LEU A 1 84 ? 16.900 11.698 -7.327 1.00 86.75 84 LEU A C 1
ATOM 594 O O . LEU A 1 84 ? 17.978 11.704 -7.917 1.00 86.75 84 LEU A O 1
ATOM 598 N N . THR A 1 85 ? 15.759 11.360 -7.926 1.00 81.75 85 THR A N 1
ATOM 599 C CA . THR A 1 85 ? 15.754 10.811 -9.284 1.00 81.75 85 THR A CA 1
ATOM 600 C C . THR A 1 85 ? 15.971 11.884 -10.357 1.00 81.75 85 THR A C 1
ATOM 602 O O . THR A 1 85 ? 16.576 11.618 -11.395 1.00 81.75 85 THR A O 1
ATOM 605 N N . PHE A 1 86 ? 15.538 13.124 -10.102 1.00 82.56 86 PHE A N 1
ATOM 606 C CA . PHE A 1 86 ? 15.894 14.263 -10.950 1.00 82.56 86 PHE A CA 1
ATOM 607 C C . PHE A 1 86 ? 17.406 14.514 -10.947 1.00 82.56 86 PHE A C 1
ATOM 609 O O . PHE A 1 86 ? 17.978 14.750 -12.009 1.00 82.56 86 PHE A O 1
ATOM 616 N N . ALA A 1 87 ? 18.068 14.404 -9.791 1.00 82.31 87 ALA A N 1
ATOM 617 C CA . ALA A 1 87 ? 19.518 14.568 -9.701 1.00 82.31 87 ALA A CA 1
ATOM 618 C C . ALA A 1 87 ? 20.289 13.487 -10.486 1.00 82.31 87 ALA A C 1
ATOM 620 O O . ALA A 1 87 ? 21.323 13.778 -11.089 1.00 82.31 87 ALA A O 1
ATOM 621 N N . SER A 1 88 ? 19.775 12.254 -10.538 1.00 77.06 88 SER A N 1
ATOM 622 C CA . SER A 1 88 ? 20.403 11.143 -11.268 1.00 77.06 88 SER A CA 1
ATOM 623 C C . SER A 1 88 ? 20.097 11.105 -12.771 1.00 77.06 88 SER A C 1
ATOM 625 O O . SER A 1 88 ? 20.564 10.194 -13.446 1.00 77.06 88 SER A O 1
ATOM 627 N N . HIS A 1 89 ? 19.330 12.067 -13.306 1.00 76.44 89 HIS A N 1
ATOM 628 C CA . HIS A 1 89 ? 18.918 12.150 -14.719 1.00 76.44 89 HIS A CA 1
ATOM 629 C C . HIS A 1 89 ? 18.133 10.928 -15.253 1.00 76.44 89 HIS A C 1
ATOM 631 O O . HIS A 1 89 ? 17.884 10.832 -16.454 1.00 76.44 89 HIS A O 1
ATOM 637 N N . ASP A 1 90 ? 17.667 10.028 -14.380 1.00 71.94 90 ASP A N 1
ATOM 638 C CA . ASP A 1 90 ? 16.917 8.816 -14.746 1.00 71.94 90 ASP A CA 1
ATOM 639 C C . ASP A 1 90 ? 15.414 8.983 -14.475 1.00 71.94 90 ASP A C 1
ATOM 641 O O . ASP A 1 90 ? 14.779 8.280 -13.685 1.00 71.94 90 ASP A O 1
ATOM 645 N N . THR A 1 91 ? 14.821 9.980 -15.127 1.00 70.31 91 THR A N 1
ATOM 646 C CA . THR A 1 91 ? 13.398 10.316 -14.956 1.00 70.31 91 THR A CA 1
ATOM 647 C C . THR A 1 91 ? 12.462 9.180 -15.384 1.00 70.31 91 THR A C 1
ATOM 649 O O . THR A 1 91 ? 11.370 9.042 -14.834 1.00 70.31 91 THR A O 1
ATOM 652 N N . GLN A 1 92 ? 12.891 8.318 -16.308 1.00 70.62 92 GLN A N 1
ATOM 653 C CA . GLN A 1 92 ? 12.150 7.128 -16.741 1.00 70.62 92 GLN A CA 1
ATOM 654 C C . GLN A 1 92 ? 11.986 6.116 -15.599 1.00 70.62 92 GLN A C 1
ATOM 656 O O . GLN A 1 92 ? 10.889 5.584 -15.396 1.00 70.62 92 GLN A O 1
ATOM 661 N N . ALA A 1 93 ? 13.041 5.875 -14.813 1.00 67.75 93 ALA A N 1
ATOM 662 C CA . ALA A 1 93 ? 12.946 5.000 -13.651 1.00 67.75 93 ALA A CA 1
ATOM 663 C C . ALA A 1 93 ? 12.005 5.568 -12.576 1.00 67.75 93 ALA A C 1
ATOM 665 O O . ALA A 1 93 ? 11.225 4.811 -12.004 1.00 67.75 93 ALA A O 1
ATOM 666 N N . TYR A 1 94 ? 11.994 6.887 -12.351 1.00 68.75 94 TYR A N 1
ATOM 667 C CA . TYR A 1 94 ? 11.049 7.538 -11.427 1.00 68.75 94 TYR A CA 1
ATOM 668 C C . TYR A 1 94 ? 9.585 7.251 -11.783 1.00 68.75 94 TYR A C 1
ATOM 670 O O . TYR A 1 94 ? 8.801 6.822 -10.929 1.00 68.75 94 TYR A O 1
ATOM 678 N N . PHE A 1 95 ? 9.221 7.440 -13.057 1.00 71.44 95 PHE A N 1
ATOM 679 C CA . PHE A 1 95 ? 7.855 7.198 -13.523 1.00 71.44 95 PHE A CA 1
ATOM 680 C C . PHE A 1 95 ? 7.426 5.743 -13.328 1.00 71.44 95 PHE A C 1
ATOM 682 O O . PHE A 1 95 ? 6.274 5.502 -12.975 1.00 71.44 95 PHE A O 1
ATOM 689 N N . ARG A 1 96 ? 8.350 4.784 -13.467 1.00 70.19 96 ARG A N 1
ATOM 690 C CA . ARG A 1 96 ? 8.066 3.354 -13.272 1.00 70.19 96 ARG A CA 1
ATOM 691 C C . ARG A 1 96 ? 7.612 3.013 -11.849 1.00 70.19 96 ARG A C 1
ATOM 693 O O . ARG A 1 96 ? 6.802 2.108 -11.674 1.00 70.19 96 ARG A O 1
ATOM 700 N N . TRP A 1 97 ? 8.130 3.700 -10.832 1.00 73.44 97 TRP A N 1
ATOM 701 C CA . TRP A 1 97 ? 7.819 3.366 -9.436 1.00 73.44 97 TRP A CA 1
ATOM 702 C C . TRP A 1 97 ? 6.575 4.069 -8.921 1.00 73.44 97 TRP A C 1
ATOM 704 O O . TRP A 1 97 ? 5.823 3.493 -8.140 1.00 73.44 97 TRP A O 1
ATOM 714 N N . ILE A 1 98 ? 6.333 5.297 -9.369 1.00 74.75 98 ILE A N 1
ATOM 715 C CA . ILE A 1 98 ? 5.192 6.095 -8.906 1.00 74.75 98 ILE A CA 1
ATOM 716 C C . ILE A 1 98 ? 3.941 5.830 -9.723 1.00 74.75 98 ILE A C 1
ATOM 718 O O . ILE A 1 98 ? 2.837 5.936 -9.190 1.00 74.75 98 ILE A O 1
ATOM 722 N N . VAL A 1 99 ? 4.101 5.460 -10.990 1.00 80.44 99 VAL A N 1
ATOM 723 C CA . VAL A 1 99 ? 2.980 5.129 -11.854 1.0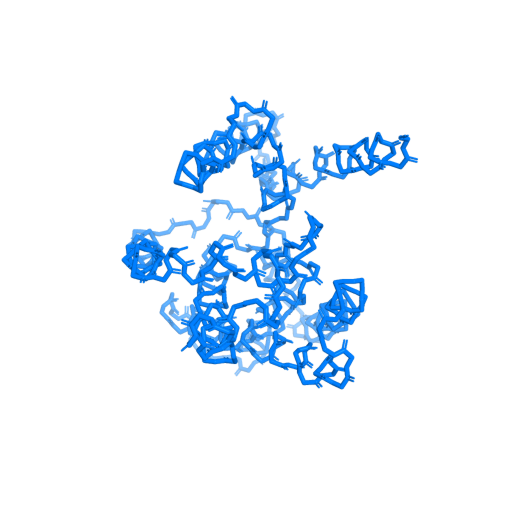0 80.44 99 VAL A CA 1
ATOM 724 C C . VAL A 1 99 ? 2.989 3.633 -12.119 1.00 80.44 99 VAL A C 1
ATOM 726 O O . VAL A 1 99 ? 3.815 3.122 -12.873 1.00 80.44 99 VAL A O 1
ATOM 729 N N . GLY A 1 100 ? 2.068 2.920 -11.472 1.00 84.75 100 GLY A N 1
ATOM 730 C CA . GLY A 1 100 ? 2.048 1.470 -11.552 1.00 84.75 100 GLY A CA 1
ATOM 731 C C . GLY A 1 100 ? 1.702 0.928 -12.945 1.00 84.75 100 GLY A C 1
ATOM 732 O O . GLY A 1 100 ? 0.711 1.342 -13.555 1.00 84.75 100 GLY A O 1
ATOM 733 N N . SER A 1 101 ? 2.494 -0.035 -13.422 1.00 86.19 101 SER A N 1
ATOM 734 C CA . SER A 1 101 ? 2.315 -0.739 -14.696 1.00 86.19 101 SER A CA 1
ATOM 735 C C . SER A 1 101 ? 2.592 -2.240 -14.561 1.00 86.19 101 SER A C 1
ATOM 737 O O . SER A 1 101 ? 3.517 -2.665 -13.868 1.00 86.19 101 SER A O 1
ATOM 739 N N . PHE A 1 102 ? 1.817 -3.046 -15.289 1.00 86.81 102 PHE A N 1
ATOM 740 C CA . PHE A 1 102 ? 1.979 -4.500 -15.373 1.00 86.81 102 PHE A CA 1
ATOM 741 C C . PHE A 1 102 ? 2.911 -4.946 -16.516 1.00 86.81 102 PHE A C 1
ATOM 743 O O . PHE A 1 102 ? 3.139 -6.145 -16.675 1.00 86.81 102 PHE A O 1
ATOM 750 N N . SER A 1 103 ? 3.462 -4.028 -17.322 1.00 81.38 103 SER A N 1
ATOM 751 C CA . SER A 1 103 ? 4.275 -4.391 -18.496 1.00 81.38 103 SER A CA 1
ATOM 752 C C . SER A 1 103 ? 5.666 -4.953 -18.170 1.00 81.38 103 SER A C 1
ATOM 754 O O . SER A 1 103 ? 6.253 -5.649 -18.991 1.00 81.38 103 SER A O 1
ATOM 756 N N . GLY A 1 104 ? 6.170 -4.738 -16.949 1.00 80.19 104 GLY A N 1
ATOM 757 C CA . GLY A 1 104 ? 7.484 -5.211 -16.486 1.00 80.19 104 GLY A CA 1
ATOM 758 C C . GLY A 1 104 ? 7.461 -6.460 -15.594 1.00 80.19 104 GLY A C 1
ATOM 759 O O . GLY A 1 104 ? 8.371 -6.632 -14.771 1.00 80.19 104 GLY A O 1
ATOM 760 N N . ILE A 1 105 ? 6.411 -7.283 -15.673 1.00 87.44 105 ILE A N 1
ATOM 761 C CA . ILE A 1 105 ? 6.268 -8.489 -14.845 1.00 87.44 105 ILE A CA 1
ATOM 762 C C . ILE A 1 105 ? 7.133 -9.637 -15.379 1.00 87.44 105 ILE A C 1
ATOM 764 O O . ILE A 1 105 ? 7.080 -9.990 -16.553 1.00 87.44 105 ILE A O 1
ATOM 768 N N . THR A 1 106 ? 7.886 -10.262 -14.473 1.00 89.50 106 THR A N 1
ATOM 769 C CA . THR A 1 106 ? 8.686 -11.471 -14.705 1.00 89.50 106 THR A CA 1
ATOM 770 C C . THR A 1 106 ? 8.094 -12.649 -13.927 1.00 89.50 106 THR A C 1
ATOM 772 O O . THR A 1 106 ? 7.401 -12.457 -12.925 1.00 89.50 106 THR A O 1
ATOM 775 N N . ASN A 1 107 ? 8.417 -13.885 -14.323 1.00 90.81 107 ASN A N 1
ATOM 776 C CA . ASN A 1 107 ? 8.016 -15.082 -13.568 1.00 90.81 107 ASN A CA 1
ATOM 777 C C . ASN A 1 107 ? 8.513 -15.045 -12.112 1.00 90.81 107 ASN A C 1
ATOM 779 O O . ASN A 1 107 ? 7.807 -15.479 -11.204 1.00 90.81 107 ASN A O 1
ATOM 783 N N . THR A 1 108 ? 9.696 -14.470 -11.877 1.00 89.75 108 THR A N 1
ATOM 784 C CA . THR A 1 108 ? 10.264 -14.276 -10.536 1.00 89.75 108 THR A CA 1
ATOM 785 C C . THR A 1 108 ? 9.395 -13.354 -9.683 1.00 89.75 108 THR A C 1
ATOM 787 O O . THR A 1 108 ? 9.064 -13.707 -8.552 1.00 89.75 108 THR A O 1
ATOM 790 N N . LYS A 1 109 ? 8.956 -12.207 -10.222 1.00 90.50 109 LYS A N 1
ATOM 791 C CA . LYS A 1 109 ? 8.035 -11.293 -9.525 1.00 90.50 109 LYS A CA 1
ATOM 792 C C . LYS A 1 109 ? 6.700 -11.963 -9.207 1.00 90.50 109 LYS A C 1
ATOM 794 O O . LYS A 1 109 ? 6.210 -11.827 -8.089 1.00 90.50 109 LYS A O 1
ATOM 799 N N . VAL A 1 110 ? 6.147 -12.739 -10.145 1.00 92.81 110 VAL A N 1
ATOM 800 C CA . VAL A 1 110 ? 4.907 -13.506 -9.918 1.00 92.81 110 VAL A CA 1
ATOM 801 C C . VAL A 1 110 ? 5.081 -14.500 -8.770 1.00 92.81 110 VAL A C 1
ATOM 803 O O . VAL A 1 110 ? 4.239 -14.548 -7.873 1.00 92.81 110 VAL A O 1
ATOM 806 N N . LEU A 1 111 ? 6.186 -15.252 -8.754 1.00 93.62 111 LEU A N 1
ATOM 807 C CA . LEU A 1 111 ? 6.484 -16.199 -7.680 1.00 93.62 111 LEU A CA 1
ATOM 808 C C . LEU A 1 111 ? 6.616 -15.488 -6.323 1.00 93.62 111 LEU A C 1
ATOM 810 O O . LEU A 1 111 ? 6.024 -15.934 -5.342 1.00 93.62 111 LEU A O 1
ATOM 814 N N . LEU A 1 112 ? 7.336 -14.362 -6.267 1.00 91.38 112 LEU A N 1
ATOM 815 C CA . LEU A 1 112 ? 7.493 -13.568 -5.042 1.00 91.38 112 LEU A CA 1
ATOM 816 C C . LEU A 1 112 ? 6.145 -13.038 -4.529 1.00 91.38 112 LEU A C 1
ATOM 818 O O . LEU A 1 112 ? 5.844 -13.175 -3.342 1.00 91.38 112 LEU A O 1
ATOM 822 N N . MET A 1 113 ? 5.305 -12.498 -5.416 1.00 93.06 113 MET A N 1
ATOM 823 C CA . MET A 1 113 ? 3.950 -12.052 -5.075 1.00 93.06 113 MET A CA 1
ATOM 824 C C . MET A 1 113 ? 3.083 -13.206 -4.559 1.00 93.06 113 MET A C 1
ATOM 826 O O . MET A 1 113 ? 2.364 -13.029 -3.573 1.00 93.06 113 MET A O 1
ATOM 830 N N . ALA A 1 114 ? 3.163 -14.389 -5.174 1.00 94.12 114 ALA A N 1
ATOM 831 C CA . ALA A 1 114 ? 2.406 -15.568 -4.755 1.00 94.12 114 ALA A CA 1
ATOM 832 C C . ALA A 1 114 ? 2.827 -16.058 -3.359 1.00 94.12 114 ALA A C 1
ATOM 834 O O . ALA A 1 114 ? 1.968 -16.279 -2.504 1.00 94.12 114 ALA A O 1
ATOM 835 N N . VAL A 1 115 ? 4.136 -16.161 -3.097 1.00 94.06 115 VAL A N 1
ATOM 836 C CA . VAL A 1 115 ? 4.674 -16.566 -1.786 1.00 94.06 115 VAL A CA 1
ATOM 837 C C . VAL A 1 115 ? 4.246 -15.584 -0.696 1.00 94.06 115 VAL A C 1
ATOM 839 O O . VAL A 1 115 ? 3.748 -15.996 0.351 1.00 94.06 115 VAL A O 1
ATOM 842 N N . VAL A 1 116 ? 4.373 -14.281 -0.947 1.00 93.06 116 VAL A N 1
ATOM 843 C CA . VAL A 1 116 ? 3.987 -13.248 0.027 1.00 93.06 116 VAL A CA 1
ATOM 844 C C . VAL A 1 116 ? 2.477 -13.245 0.259 1.00 93.06 116 VAL A C 1
ATOM 846 O O . VAL A 1 116 ? 2.038 -13.132 1.403 1.00 93.06 116 VAL A O 1
ATOM 849 N N . SER A 1 117 ? 1.677 -13.436 -0.791 1.00 93.06 117 SER A N 1
ATOM 850 C CA . SER A 1 117 ? 0.218 -13.553 -0.675 1.00 93.06 117 SER A CA 1
ATOM 851 C C . SER A 1 117 ? -0.190 -14.772 0.154 1.00 93.06 117 SER A C 1
ATOM 853 O O . SER A 1 117 ? -1.098 -14.675 0.980 1.00 93.06 117 SER A O 1
ATOM 855 N N . LEU A 1 118 ? 0.509 -15.902 -0.004 1.00 94.19 118 LEU A N 1
ATOM 856 C CA . LEU A 1 118 ? 0.283 -17.104 0.799 1.00 94.19 118 LEU A CA 1
ATOM 857 C C . LEU A 1 118 ? 0.617 -16.864 2.279 1.00 94.19 118 LEU A C 1
ATOM 859 O O . LEU A 1 118 ? -0.189 -17.195 3.148 1.00 94.19 118 LEU A O 1
ATOM 863 N N . ILE A 1 119 ? 1.762 -16.237 2.569 1.00 92.94 119 ILE A N 1
ATOM 864 C CA . ILE A 1 119 ? 2.152 -15.850 3.937 1.00 92.94 119 ILE A CA 1
ATOM 865 C C . ILE A 1 119 ? 1.093 -14.925 4.551 1.00 92.94 119 ILE A C 1
ATOM 867 O O . ILE A 1 119 ? 0.675 -15.125 5.695 1.00 92.94 119 ILE A O 1
ATOM 871 N N . PHE A 1 120 ? 0.621 -13.943 3.780 1.00 91.12 120 PHE A N 1
ATOM 872 C CA . PHE A 1 120 ? -0.416 -13.015 4.217 1.00 91.12 120 PHE A CA 1
ATOM 873 C C . PHE A 1 120 ? -1.727 -13.742 4.533 1.00 91.12 120 PHE A C 1
ATOM 875 O O . PHE A 1 120 ? -2.325 -13.485 5.575 1.00 91.12 120 PHE A O 1
ATOM 882 N N . LEU A 1 121 ? -2.151 -14.686 3.687 1.00 91.62 121 LEU A N 1
ATOM 883 C CA . LEU A 1 121 ? -3.360 -15.482 3.902 1.00 91.62 121 LEU A CA 1
ATOM 884 C C . LEU A 1 121 ? -3.264 -16.345 5.169 1.00 91.62 121 LEU A C 1
ATOM 886 O O . LEU A 1 121 ? -4.196 -16.348 5.973 1.00 91.62 121 LEU A O 1
ATOM 890 N N . ILE A 1 122 ? -2.139 -17.037 5.374 1.00 92.88 122 ILE A N 1
ATOM 891 C CA . ILE A 1 122 ? -1.904 -17.872 6.564 1.00 92.88 122 ILE A CA 1
ATOM 892 C C . ILE A 1 122 ? -1.986 -17.023 7.835 1.00 92.88 122 ILE A C 1
ATOM 894 O O . ILE A 1 122 ? -2.667 -17.387 8.794 1.00 92.88 122 ILE A O 1
ATOM 898 N N . LEU A 1 123 ? -1.337 -15.861 7.848 1.00 90.19 123 LEU A N 1
ATOM 899 C CA . LEU A 1 123 ? -1.357 -14.988 9.018 1.00 90.19 123 LEU A CA 1
ATOM 900 C C . LEU A 1 123 ? -2.715 -14.317 9.216 1.00 90.19 123 LEU A C 1
ATOM 902 O O . LEU A 1 123 ? -3.166 -14.182 10.351 1.00 90.19 123 LEU A O 1
ATOM 906 N N . LEU A 1 124 ? -3.417 -13.969 8.139 1.00 90.06 124 LEU A N 1
ATOM 907 C CA . LEU A 1 124 ? -4.790 -13.486 8.232 1.00 90.06 124 LEU A CA 1
ATOM 908 C C . LEU A 1 124 ? -5.705 -14.542 8.863 1.00 90.06 124 LEU A C 1
ATOM 910 O O . LEU A 1 124 ? -6.546 -14.187 9.685 1.00 90.06 124 LEU A O 1
ATOM 914 N N . LEU A 1 125 ? -5.517 -15.828 8.541 1.00 91.06 125 LEU A N 1
ATOM 915 C CA . LEU A 1 125 ? -6.242 -16.936 9.173 1.00 91.06 125 LEU A CA 1
ATOM 916 C C . LEU A 1 125 ? -5.952 -17.002 10.676 1.00 91.06 125 LEU A C 1
ATOM 918 O O . LEU A 1 125 ? -6.894 -16.988 11.476 1.00 91.06 125 LEU A O 1
ATOM 922 N N . LEU A 1 126 ? -4.670 -16.977 11.052 1.00 92.19 126 LEU A N 1
ATOM 923 C CA . LEU A 1 126 ? -4.212 -17.048 12.446 1.00 92.19 126 LEU A CA 1
ATOM 924 C C . LEU A 1 126 ? -4.674 -15.857 13.304 1.00 92.19 126 LEU A C 1
ATOM 926 O O . LEU A 1 126 ? -5.009 -16.041 14.474 1.00 92.19 126 LEU A O 1
ATOM 930 N N . PHE A 1 127 ? -4.712 -14.651 12.729 1.00 90.62 127 PHE A N 1
ATOM 931 C CA . PHE A 1 127 ? -5.030 -13.406 13.441 1.00 90.62 127 PHE A CA 1
ATOM 932 C C . PHE A 1 127 ? -6.446 -12.866 13.174 1.00 90.62 127 PHE A C 1
ATOM 934 O O . PHE A 1 127 ? -6.793 -11.778 13.641 1.00 90.62 127 PHE A O 1
ATOM 941 N N . SER A 1 128 ? -7.286 -13.598 12.437 1.00 90.50 128 SER A N 1
ATOM 942 C CA . SER A 1 128 ? -8.621 -13.142 12.011 1.00 90.50 128 SER A CA 1
ATOM 943 C C . SER A 1 128 ? -9.512 -12.686 13.168 1.00 90.50 128 SER A C 1
ATOM 945 O O . SER A 1 128 ? -10.118 -11.615 13.097 1.00 90.50 128 SER A O 1
ATOM 947 N N . LYS A 1 129 ? -9.555 -13.454 14.264 1.00 88.69 129 LYS A N 1
ATOM 948 C CA . LYS A 1 129 ? -10.358 -13.129 15.456 1.00 88.69 129 LYS A CA 1
ATOM 949 C C . LYS A 1 129 ? -9.868 -11.851 16.134 1.00 88.69 129 LYS A C 1
ATOM 951 O O . LYS A 1 129 ? -10.670 -10.995 16.497 1.00 88.69 129 LYS A O 1
ATOM 956 N N . GLN A 1 130 ? -8.554 -11.701 16.264 1.00 91.06 130 GLN A N 1
ATOM 957 C CA . GLN A 1 130 ? -7.917 -10.546 16.885 1.00 91.06 130 GLN A CA 1
ATOM 958 C C . GLN A 1 130 ? -8.149 -9.292 16.036 1.00 91.06 130 GLN A C 1
ATOM 960 O O . GLN A 1 130 ? -8.525 -8.249 16.563 1.00 91.06 130 GLN A O 1
ATOM 965 N N . ILE A 1 131 ? -8.003 -9.402 14.712 1.00 87.81 131 ILE A N 1
ATOM 966 C CA . ILE A 1 131 ? -8.284 -8.316 13.762 1.00 87.81 131 ILE A CA 1
ATOM 967 C C . ILE A 1 131 ? -9.754 -7.901 13.828 1.00 87.81 131 ILE A C 1
ATOM 969 O O . ILE A 1 131 ? -10.051 -6.705 13.800 1.00 87.81 131 ILE A O 1
ATOM 973 N N . TYR A 1 132 ? -10.667 -8.868 13.930 1.00 88.19 132 TYR A N 1
ATOM 974 C CA . TYR A 1 132 ? -12.092 -8.595 14.065 1.00 88.19 132 TYR A CA 1
ATOM 975 C C . TYR A 1 132 ? -12.404 -7.841 15.364 1.00 88.19 132 TYR A C 1
ATOM 977 O O . TYR A 1 132 ? -13.083 -6.816 15.318 1.00 88.19 132 TYR A O 1
ATOM 985 N N . LEU A 1 133 ? -11.844 -8.280 16.496 1.00 88.19 133 LEU A N 1
ATOM 986 C CA . LEU A 1 133 ? -12.037 -7.642 17.803 1.00 88.19 133 LEU A CA 1
ATOM 987 C C . LEU A 1 133 ? -11.463 -6.219 17.863 1.00 88.19 133 LEU A C 1
ATOM 989 O O . LEU A 1 133 ? -12.081 -5.338 18.455 1.00 88.19 133 LEU A O 1
ATOM 993 N N . LEU A 1 134 ? -10.357 -5.946 17.162 1.00 86.44 134 LEU A N 1
ATOM 994 C CA . LEU A 1 134 ? -9.792 -4.594 17.047 1.00 86.44 134 LEU A CA 1
ATOM 995 C C . LEU A 1 134 ? -10.736 -3.577 16.380 1.00 86.44 134 LEU A C 1
ATOM 997 O O . LEU A 1 134 ? -10.520 -2.372 16.522 1.00 86.44 134 LEU A O 1
ATOM 1001 N N . ASN A 1 135 ? -11.776 -4.012 15.659 1.00 83.31 135 ASN A N 1
ATOM 1002 C CA . ASN A 1 135 ? -12.773 -3.084 15.116 1.00 83.31 135 ASN A CA 1
ATOM 1003 C C . ASN A 1 135 ? -13.680 -2.486 16.200 1.00 83.31 135 ASN A C 1
ATOM 1005 O O . ASN A 1 135 ? -14.200 -1.393 15.995 1.00 83.31 135 ASN A O 1
ATOM 1009 N N . PHE A 1 136 ? -13.828 -3.152 17.349 1.00 85.25 136 PHE A N 1
ATOM 1010 C CA . PHE A 1 136 ? -14.673 -2.693 18.457 1.00 85.25 136 PHE A CA 1
ATOM 1011 C C . PHE A 1 136 ? -13.937 -1.780 19.448 1.00 85.25 136 PHE A C 1
ATOM 1013 O O . PHE A 1 136 ? -14.550 -1.247 20.366 1.00 85.25 136 PHE A O 1
ATOM 1020 N N . GLY A 1 137 ? -12.637 -1.557 19.241 1.00 85.81 137 GLY A N 1
ATOM 1021 C CA . GLY A 1 137 ? -11.813 -0.678 20.064 1.00 85.81 137 GLY A CA 1
ATOM 1022 C C . GLY A 1 137 ? -10.722 -1.415 20.832 1.00 85.81 137 GLY A C 1
ATOM 1023 O O . GLY A 1 137 ? -10.788 -2.622 21.065 1.00 85.81 137 GLY A O 1
ATOM 1024 N N . ASP A 1 138 ? -9.693 -0.657 21.207 1.00 87.81 138 ASP A N 1
ATOM 1025 C CA . ASP A 1 138 ? -8.493 -1.199 21.845 1.00 87.81 138 ASP A CA 1
ATOM 1026 C C . ASP A 1 138 ? -8.800 -1.722 23.262 1.00 87.81 138 ASP A C 1
ATOM 1028 O O . ASP A 1 138 ? -8.292 -2.774 23.632 1.00 87.81 138 ASP A O 1
ATOM 1032 N N . GLU A 1 139 ? -9.673 -1.050 24.022 1.00 87.62 139 GLU A N 1
ATOM 1033 C CA . GLU A 1 139 ? -10.078 -1.461 25.380 1.00 87.62 139 GLU A CA 1
ATOM 1034 C C . GLU A 1 139 ? -10.825 -2.797 25.386 1.00 87.62 139 GLU A C 1
ATOM 1036 O O . GLU A 1 139 ? -10.503 -3.691 26.167 1.00 87.62 139 GLU A O 1
ATOM 1041 N N . LEU A 1 140 ? -11.781 -2.967 24.464 1.00 87.81 140 LEU A N 1
ATOM 1042 C CA . LEU A 1 140 ? -12.514 -4.221 24.324 1.00 87.81 140 LEU A CA 1
ATOM 1043 C C . LEU A 1 140 ? -11.563 -5.336 23.889 1.00 87.81 140 LEU A C 1
ATOM 1045 O O . LEU A 1 140 ? -11.555 -6.397 24.491 1.00 87.81 140 LEU A O 1
ATOM 1049 N N . ALA A 1 141 ? -10.688 -5.112 22.908 1.00 88.31 141 ALA A N 1
ATOM 1050 C CA . ALA A 1 141 ? -9.713 -6.134 22.527 1.00 88.31 141 ALA A CA 1
ATOM 1051 C C . ALA A 1 141 ? -8.793 -6.539 23.703 1.00 88.31 141 ALA A C 1
ATOM 1053 O O . ALA A 1 141 ? -8.517 -7.727 23.884 1.00 88.31 141 ALA A O 1
ATOM 1054 N N . GLN A 1 142 ? -8.361 -5.576 24.526 1.00 90.88 142 GLN A N 1
ATOM 1055 C CA . GLN A 1 142 ? -7.546 -5.842 25.716 1.00 90.88 142 GLN A CA 1
ATOM 1056 C C . GLN A 1 142 ? -8.297 -6.647 26.784 1.00 90.88 142 GLN A C 1
ATOM 1058 O O . GLN A 1 142 ? -7.689 -7.527 27.391 1.00 90.88 142 GLN A O 1
ATOM 1063 N N . SER A 1 143 ? -9.602 -6.423 26.983 1.00 92.38 143 SER A N 1
ATOM 1064 C CA . SER A 1 143 ? -10.394 -7.195 27.956 1.00 92.38 143 SER A CA 1
ATOM 1065 C C . SER A 1 143 ? -10.545 -8.674 27.575 1.00 92.38 143 SER A C 1
ATOM 1067 O O . SER A 1 143 ? -10.668 -9.525 28.451 1.00 92.38 143 SER A O 1
ATOM 1069 N N . PHE A 1 144 ? -10.433 -9.001 26.283 1.00 89.94 144 PHE A N 1
ATOM 1070 C CA . PHE A 1 144 ? -10.345 -10.377 25.775 1.00 89.94 144 PHE A CA 1
ATOM 1071 C C . PHE A 1 144 ? -8.911 -10.954 25.799 1.00 89.94 144 PHE A C 1
ATOM 1073 O O . PHE A 1 144 ? -8.659 -12.003 25.203 1.00 89.94 144 PHE A O 1
ATOM 1080 N N . GLY A 1 145 ? -7.956 -10.287 26.462 1.00 90.88 145 GLY A N 1
ATOM 1081 C CA . GLY A 1 145 ? -6.572 -10.752 26.617 1.00 90.88 145 GLY A CA 1
ATOM 1082 C C . GLY A 1 145 ? -5.689 -10.551 25.381 1.00 90.88 145 GLY A C 1
ATOM 1083 O O . GLY A 1 145 ? -4.606 -11.131 25.291 1.00 90.88 145 GLY A O 1
ATOM 1084 N N . ILE A 1 146 ? -6.127 -9.748 24.405 1.00 92.31 146 ILE A N 1
ATOM 1085 C CA . ILE A 1 146 ? -5.359 -9.513 23.180 1.00 92.31 146 ILE A CA 1
ATOM 1086 C C . ILE A 1 146 ? -4.259 -8.489 23.445 1.00 92.31 146 ILE A C 1
ATOM 1088 O O . ILE A 1 146 ? -4.509 -7.348 23.837 1.00 92.31 146 ILE A O 1
ATOM 1092 N N . SER A 1 147 ? -3.029 -8.857 23.100 1.00 91.75 147 SER A N 1
ATOM 1093 C CA . SER A 1 147 ? -1.900 -7.935 23.018 1.00 91.75 147 SER A CA 1
ATOM 1094 C C . SER A 1 147 ? -2.036 -7.015 21.794 1.00 91.75 147 SER A C 1
ATOM 1096 O O . SER A 1 147 ? -1.422 -7.229 20.747 1.00 91.75 147 SER A O 1
ATOM 1098 N N . VAL A 1 148 ? -2.852 -5.958 21.913 1.00 89.50 148 VAL A N 1
ATOM 1099 C CA . VAL A 1 148 ? -3.192 -5.022 20.817 1.00 89.50 148 VAL A CA 1
ATOM 1100 C C . VAL A 1 148 ? -1.958 -4.526 20.061 1.00 89.50 148 VAL A C 1
ATOM 1102 O O . VAL A 1 148 ? -1.942 -4.550 18.831 1.00 89.50 148 VAL A O 1
ATOM 1105 N N . ASN A 1 149 ? -0.904 -4.131 20.780 1.00 88.50 149 ASN A N 1
ATOM 1106 C CA . ASN A 1 149 ? 0.332 -3.630 20.175 1.00 88.50 149 ASN A CA 1
ATOM 1107 C C . ASN A 1 149 ? 1.078 -4.704 19.374 1.00 88.50 149 ASN A C 1
ATOM 1109 O O . ASN A 1 149 ? 1.592 -4.406 18.299 1.00 88.50 149 ASN A O 1
ATOM 1113 N N . PHE A 1 150 ? 1.096 -5.949 19.854 1.00 90.19 150 PHE A N 1
ATOM 1114 C CA . PHE A 1 150 ? 1.736 -7.060 19.150 1.00 90.19 150 PHE A CA 1
ATOM 1115 C C . PHE A 1 150 ? 0.980 -7.402 17.865 1.00 90.19 150 PHE A C 1
ATOM 1117 O O . PHE A 1 150 ? 1.576 -7.432 16.792 1.00 90.19 150 PHE A O 1
ATOM 1124 N N . VAL A 1 151 ? -0.346 -7.561 17.945 1.00 91.44 151 VAL A N 1
ATOM 1125 C CA . VAL A 1 151 ? -1.188 -7.822 16.764 1.00 91.44 151 VAL A CA 1
ATOM 1126 C C . VAL A 1 151 ? -1.034 -6.702 15.734 1.00 91.44 151 VAL A C 1
ATOM 1128 O O . VAL A 1 151 ? -0.896 -6.950 14.539 1.00 91.44 151 VAL A O 1
ATOM 1131 N N . ARG A 1 152 ? -1.006 -5.452 16.196 1.00 88.94 152 ARG A N 1
ATOM 1132 C CA . ARG A 1 152 ? -0.801 -4.272 15.358 1.00 88.94 152 ARG A CA 1
ATOM 1133 C C . ARG A 1 152 ? 0.575 -4.273 14.679 1.00 88.94 152 ARG A C 1
ATOM 1135 O O . ARG A 1 152 ? 0.631 -3.990 13.486 1.00 88.94 152 ARG A O 1
ATOM 1142 N N . LEU A 1 153 ? 1.644 -4.637 15.389 1.00 88.81 153 LEU A N 1
ATOM 1143 C CA . LEU A 1 153 ? 2.997 -4.753 14.833 1.00 88.81 153 LEU A CA 1
ATOM 1144 C C . LEU A 1 153 ? 3.083 -5.859 13.770 1.00 88.81 153 LEU A C 1
ATOM 1146 O O . LEU A 1 153 ? 3.639 -5.631 12.697 1.00 88.81 153 LEU A O 1
ATOM 1150 N N . VAL A 1 154 ? 2.468 -7.019 14.020 1.00 91.19 154 VAL A N 1
ATOM 1151 C CA . VAL A 1 154 ? 2.385 -8.114 13.038 1.00 91.19 154 VAL A CA 1
ATOM 1152 C C . VAL A 1 154 ? 1.651 -7.657 11.774 1.00 91.19 154 VAL A C 1
ATOM 1154 O O . VAL A 1 154 ? 2.149 -7.854 10.667 1.00 91.19 154 VAL A O 1
ATOM 1157 N N . ILE A 1 155 ? 0.505 -6.982 11.918 1.00 89.56 155 ILE A N 1
ATOM 1158 C CA . ILE A 1 155 ? -0.252 -6.451 10.772 1.00 89.56 155 ILE A CA 1
ATOM 1159 C C . ILE A 1 155 ? 0.572 -5.414 10.001 1.00 89.56 155 ILE A C 1
ATOM 1161 O O . ILE A 1 155 ? 0.574 -5.445 8.775 1.00 89.56 155 ILE A O 1
ATOM 1165 N N . MET A 1 156 ? 1.287 -4.514 10.683 1.00 89.38 156 MET A N 1
ATOM 1166 C CA . MET A 1 156 ? 2.148 -3.528 10.015 1.00 89.38 156 MET A CA 1
ATOM 1167 C C . MET A 1 156 ? 3.217 -4.180 9.171 1.00 89.38 156 MET A C 1
ATOM 1169 O O . MET A 1 156 ? 3.387 -3.802 8.018 1.00 89.38 156 MET A O 1
ATOM 1173 N N . PHE A 1 157 ? 3.927 -5.146 9.749 1.00 90.62 157 PHE A N 1
ATOM 1174 C CA . PHE A 1 157 ? 4.976 -5.860 9.046 1.00 90.62 157 PHE A CA 1
ATOM 1175 C C . PHE A 1 157 ? 4.423 -6.524 7.782 1.00 90.62 157 PHE A C 1
ATOM 1177 O O . PHE A 1 157 ? 4.997 -6.386 6.706 1.00 90.62 157 PHE A O 1
ATOM 1184 N N . LEU A 1 158 ? 3.256 -7.162 7.885 1.00 89.56 158 LEU A N 1
ATOM 1185 C CA . LEU A 1 158 ? 2.621 -7.827 6.752 1.00 89.56 158 LEU A CA 1
ATOM 1186 C C . LEU A 1 158 ? 2.131 -6.866 5.680 1.00 89.56 158 LEU A C 1
ATOM 1188 O O . LEU A 1 158 ? 2.344 -7.115 4.497 1.00 89.56 158 LEU A O 1
ATOM 1192 N N . VAL A 1 159 ? 1.483 -5.772 6.079 1.00 90.69 159 VAL A N 1
ATOM 1193 C CA . VAL A 1 159 ? 1.023 -4.754 5.132 1.00 90.69 159 VAL A CA 1
ATOM 1194 C C . VAL A 1 159 ? 2.227 -4.102 4.454 1.00 90.69 159 VAL A C 1
ATOM 1196 O O . VAL A 1 159 ? 2.193 -3.915 3.242 1.00 90.69 159 VAL A O 1
ATOM 1199 N N . ALA A 1 160 ? 3.304 -3.816 5.188 1.00 92.25 160 ALA A N 1
ATOM 1200 C CA . ALA A 1 160 ? 4.532 -3.266 4.624 1.00 92.25 160 ALA A CA 1
ATOM 1201 C C . ALA A 1 160 ? 5.205 -4.235 3.641 1.00 92.25 160 ALA A C 1
ATOM 1203 O O . ALA A 1 160 ? 5.585 -3.814 2.553 1.00 92.25 160 ALA A O 1
ATOM 1204 N N . LEU A 1 161 ? 5.288 -5.526 3.978 1.00 92.88 161 LEU A N 1
ATOM 1205 C CA . LEU A 1 161 ? 5.842 -6.556 3.098 1.00 92.88 161 LEU A CA 1
ATOM 1206 C C . LEU A 1 161 ? 4.997 -6.729 1.828 1.00 92.88 161 LEU A C 1
ATOM 1208 O O . LEU A 1 161 ? 5.523 -6.662 0.722 1.00 92.88 161 LEU A O 1
ATOM 1212 N N . ALA A 1 162 ? 3.679 -6.899 1.964 1.00 92.31 162 ALA A N 1
ATOM 1213 C CA . ALA A 1 162 ? 2.775 -7.059 0.825 1.00 92.31 162 ALA A CA 1
ATOM 1214 C C . ALA A 1 162 ? 2.778 -5.822 -0.089 1.00 92.31 162 ALA A C 1
ATOM 1216 O O . ALA A 1 162 ? 2.826 -5.947 -1.316 1.00 92.31 162 ALA A O 1
ATOM 1217 N N . SER A 1 163 ? 2.788 -4.625 0.503 1.00 91.12 163 SER A N 1
ATOM 1218 C CA . SER A 1 163 ? 2.862 -3.368 -0.249 1.00 91.12 163 SER A CA 1
ATOM 1219 C C . SER A 1 163 ? 4.219 -3.211 -0.922 1.00 91.12 163 SER A C 1
ATOM 1221 O O . SER A 1 163 ? 4.273 -2.867 -2.096 1.00 91.12 163 SER A O 1
ATOM 1223 N N . GLY A 1 164 ? 5.310 -3.517 -0.219 1.00 91.69 164 GLY A N 1
ATOM 1224 C CA . GLY A 1 164 ? 6.659 -3.416 -0.756 1.00 91.69 164 GLY A CA 1
ATOM 1225 C C . GLY A 1 164 ? 6.874 -4.332 -1.954 1.00 91.69 164 GLY A C 1
ATOM 1226 O O . GLY A 1 164 ? 7.388 -3.887 -2.980 1.00 91.69 164 GLY A O 1
ATOM 1227 N N . VAL A 1 165 ? 6.402 -5.577 -1.865 1.00 92.88 165 VAL A N 1
ATOM 1228 C CA . VAL A 1 165 ? 6.437 -6.546 -2.970 1.00 92.88 165 VAL A CA 1
ATOM 1229 C C . VAL A 1 165 ? 5.614 -6.052 -4.157 1.00 92.88 165 VAL A C 1
ATOM 1231 O O . VAL A 1 165 ? 6.071 -6.140 -5.296 1.00 92.88 165 VAL A O 1
ATOM 1234 N N . THR A 1 166 ? 4.432 -5.491 -3.896 1.00 91.94 166 THR A N 1
ATOM 1235 C CA . THR A 1 166 ? 3.562 -4.929 -4.938 1.00 91.94 166 THR A CA 1
ATOM 1236 C C . THR A 1 166 ? 4.243 -3.749 -5.631 1.00 91.94 166 THR A C 1
ATOM 1238 O O . THR A 1 166 ? 4.417 -3.776 -6.846 1.00 91.94 166 THR A O 1
ATOM 1241 N N . VAL A 1 167 ? 4.725 -2.762 -4.871 1.00 91.75 167 VAL A N 1
ATOM 1242 C CA . VAL A 1 167 ? 5.370 -1.558 -5.417 1.00 91.75 167 VAL A CA 1
ATOM 1243 C C . VAL A 1 167 ? 6.675 -1.891 -6.147 1.00 91.75 167 VAL A C 1
ATOM 1245 O O . VAL A 1 167 ? 6.926 -1.349 -7.218 1.00 91.75 167 VAL A O 1
ATOM 1248 N N . ALA A 1 168 ? 7.474 -2.836 -5.647 1.00 90.62 168 ALA A N 1
ATOM 1249 C CA . ALA A 1 168 ? 8.683 -3.292 -6.341 1.00 90.62 168 ALA A CA 1
ATOM 1250 C C . ALA A 1 168 ? 8.384 -4.060 -7.639 1.00 90.62 168 ALA A C 1
ATOM 1252 O O . ALA A 1 168 ? 9.217 -4.100 -8.545 1.00 90.62 168 ALA A O 1
ATOM 1253 N N . SER A 1 169 ? 7.216 -4.698 -7.736 1.00 90.62 169 SER A N 1
ATOM 1254 C CA . SER A 1 169 ? 6.866 -5.519 -8.897 1.00 90.62 169 SER A CA 1
ATOM 1255 C C . SER A 1 169 ? 6.192 -4.704 -9.992 1.00 90.62 169 SER A C 1
ATOM 1257 O O . SER A 1 169 ? 6.596 -4.808 -11.153 1.00 90.62 169 SER A O 1
ATOM 1259 N N . VAL A 1 170 ? 5.187 -3.911 -9.612 1.00 90.00 170 VAL A N 1
ATOM 1260 C CA . VAL A 1 170 ? 4.272 -3.215 -10.529 1.00 90.00 170 VAL A CA 1
ATOM 1261 C C . VAL A 1 170 ? 4.183 -1.712 -10.281 1.00 90.00 170 VAL A C 1
ATOM 1263 O O . VAL A 1 170 ? 3.389 -1.061 -10.943 1.00 90.00 170 VAL A O 1
ATOM 1266 N N . GLY A 1 171 ? 4.964 -1.142 -9.358 1.00 90.12 171 GLY A N 1
ATOM 1267 C CA . GLY A 1 171 ? 4.872 0.271 -8.979 1.00 90.12 171 GLY A CA 1
ATOM 1268 C C . GLY A 1 171 ? 3.673 0.582 -8.076 1.00 90.12 171 GLY A C 1
ATOM 1269 O O . GLY A 1 171 ? 2.960 -0.306 -7.599 1.00 90.12 171 GLY A O 1
ATOM 1270 N N . VAL A 1 172 ? 3.454 1.867 -7.797 1.00 89.50 172 VAL A N 1
ATOM 1271 C CA . VAL A 1 172 ? 2.348 2.311 -6.942 1.00 89.50 172 VAL A CA 1
ATOM 1272 C C . VAL A 1 172 ? 1.014 2.195 -7.682 1.00 89.50 172 VAL A C 1
ATOM 1274 O O . VAL A 1 172 ? 0.773 2.848 -8.696 1.00 89.50 172 VAL A O 1
ATOM 1277 N N . VAL A 1 173 ? 0.111 1.393 -7.115 1.00 90.12 173 VAL A N 1
ATOM 1278 C CA . VAL A 1 173 ? -1.287 1.276 -7.540 1.00 90.12 173 VAL A CA 1
ATOM 1279 C C . VAL A 1 173 ? -2.176 1.737 -6.391 1.00 90.12 173 VAL A C 1
ATOM 1281 O O . VAL A 1 173 ? -2.139 1.154 -5.308 1.00 90.12 173 VAL A O 1
ATOM 1284 N N . SER A 1 174 ? -2.948 2.801 -6.621 1.00 87.06 174 SER A N 1
ATOM 1285 C CA . SER A 1 174 ? -3.791 3.436 -5.598 1.00 87.06 174 SER A CA 1
ATOM 1286 C C . SER A 1 174 ? -5.287 3.260 -5.880 1.00 87.06 174 SER A C 1
ATOM 1288 O O . SER A 1 174 ? -5.691 2.964 -7.009 1.00 87.06 174 SER A O 1
ATOM 1290 N N . PHE A 1 175 ? -6.096 3.491 -4.847 1.00 86.94 175 PHE A N 1
ATOM 1291 C CA . PHE A 1 175 ? -7.556 3.404 -4.749 1.00 86.94 175 PHE A CA 1
ATOM 1292 C C . PHE A 1 175 ? -8.156 1.997 -4.767 1.00 86.94 175 PHE A C 1
ATOM 1294 O O . PHE A 1 175 ? -9.294 1.817 -4.337 1.00 86.94 175 PHE A O 1
ATOM 1301 N N . VAL A 1 176 ? -7.421 0.971 -5.195 1.00 91.56 176 VAL A N 1
ATOM 1302 C CA . VAL A 1 176 ? -7.938 -0.410 -5.198 1.00 91.56 176 VAL A CA 1
ATOM 1303 C C . VAL A 1 176 ? -8.206 -0.894 -3.775 1.00 91.56 176 VAL A C 1
ATOM 1305 O O . VAL A 1 176 ? -9.251 -1.491 -3.512 1.00 91.56 176 VAL A O 1
ATOM 1308 N N . GLY A 1 177 ? -7.298 -0.566 -2.848 1.00 88.56 177 GLY A N 1
ATOM 1309 C CA . GLY A 1 177 ? -7.425 -0.891 -1.427 1.00 88.56 177 GLY A CA 1
ATOM 1310 C C . GLY A 1 177 ? -8.588 -0.181 -0.732 1.00 88.56 177 GLY A C 1
ATOM 1311 O O . GLY A 1 177 ? -8.984 -0.602 0.351 1.00 88.56 177 GLY A O 1
ATOM 1312 N N . LEU A 1 178 ? -9.162 0.848 -1.356 1.00 87.31 178 LEU A N 1
ATOM 1313 C CA . LEU A 1 178 ? -10.322 1.574 -0.858 1.00 87.31 178 LEU A CA 1
ATOM 1314 C C . LEU A 1 178 ? -11.624 1.135 -1.542 1.00 87.31 1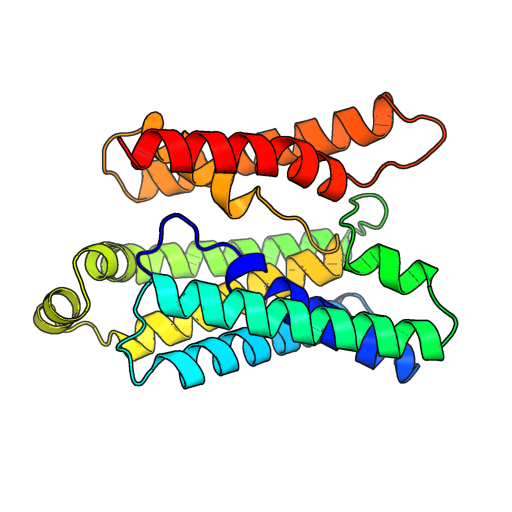78 LEU A C 1
ATOM 1316 O O . LEU A 1 178 ? -12.612 0.842 -0.866 1.00 87.31 178 LEU A O 1
ATOM 1320 N N . ILE A 1 179 ? -11.636 1.059 -2.876 1.00 90.12 179 ILE A N 1
ATOM 1321 C CA . ILE A 1 179 ? -12.832 0.742 -3.672 1.00 90.12 179 ILE A CA 1
ATOM 1322 C C . ILE A 1 179 ? -13.314 -0.678 -3.376 1.00 90.12 179 ILE A C 1
ATOM 1324 O O . ILE A 1 179 ? -14.482 -0.890 -3.039 1.00 90.12 179 ILE A O 1
ATOM 1328 N N . ALA A 1 180 ? -12.411 -1.652 -3.489 1.00 92.44 180 ALA A N 1
ATOM 1329 C CA . ALA A 1 180 ? -12.747 -3.066 -3.422 1.00 92.44 180 ALA A CA 1
ATOM 1330 C C . ALA A 1 180 ? -13.415 -3.470 -2.090 1.00 92.44 180 ALA A C 1
ATOM 1332 O O . ALA A 1 180 ? -14.521 -4.026 -2.136 1.00 92.44 180 ALA A O 1
ATOM 1333 N N . PRO A 1 181 ? -12.854 -3.140 -0.905 1.00 90.19 181 PRO A N 1
ATOM 1334 C CA . PRO A 1 181 ? -13.506 -3.464 0.361 1.00 90.19 181 PRO A CA 1
ATOM 1335 C C . PRO A 1 181 ? -14.768 -2.648 0.627 1.00 90.19 181 PRO A C 1
ATOM 1337 O O . PRO A 1 181 ? -15.662 -3.122 1.327 1.00 90.19 181 PRO A O 1
ATOM 1340 N N . HIS A 1 182 ? -14.885 -1.438 0.078 1.00 88.75 182 HIS A N 1
ATOM 1341 C CA . HIS A 1 182 ? -16.102 -0.648 0.230 1.00 88.75 182 HIS A CA 1
ATOM 1342 C C . HIS A 1 182 ? -17.270 -1.236 -0.583 1.00 88.75 182 HIS A C 1
ATOM 1344 O O . HIS A 1 182 ? -18.403 -1.282 -0.099 1.00 88.75 182 HIS A O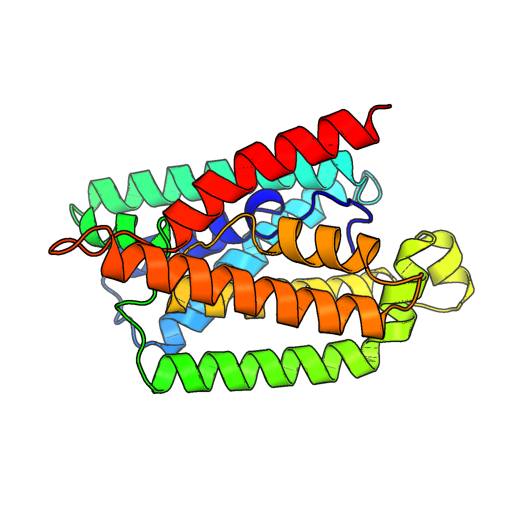 1
ATOM 1350 N N . ILE A 1 183 ? -17.000 -1.753 -1.788 1.00 89.62 183 ILE A N 1
ATOM 1351 C CA . ILE A 1 183 ? -17.984 -2.510 -2.576 1.00 89.62 183 ILE A CA 1
ATOM 1352 C C . ILE A 1 183 ? -18.333 -3.827 -1.870 1.00 89.62 183 ILE A C 1
ATOM 1354 O O . ILE A 1 183 ? -19.513 -4.134 -1.703 1.00 89.62 183 ILE A O 1
ATOM 1358 N N . ALA A 1 184 ? -17.335 -4.576 -1.391 1.00 91.69 184 ALA A N 1
ATOM 1359 C CA . ALA A 1 184 ? -17.548 -5.853 -0.706 1.00 91.69 184 ALA A CA 1
ATOM 1360 C C . ALA A 1 184 ? -18.456 -5.718 0.531 1.00 91.69 184 ALA A C 1
ATOM 1362 O O . ALA A 1 184 ? -19.403 -6.492 0.690 1.00 91.69 184 ALA A O 1
ATOM 1363 N N . LYS A 1 185 ? -18.250 -4.676 1.349 1.00 87.38 185 LYS A N 1
ATOM 1364 C CA . LYS A 1 185 ? -19.103 -4.363 2.510 1.00 87.38 185 LYS A CA 1
ATOM 1365 C C . LYS A 1 185 ? -20.560 -4.054 2.154 1.00 87.38 185 LYS A C 1
ATOM 1367 O O . LYS A 1 185 ? -21.429 -4.253 2.995 1.00 87.38 185 LYS A O 1
ATOM 1372 N N . LYS A 1 186 ? -20.843 -3.557 0.945 1.00 87.38 186 LYS A N 1
ATOM 1373 C CA . LYS A 1 186 ? -22.223 -3.322 0.480 1.00 87.38 186 LYS A CA 1
ATOM 1374 C C . LYS A 1 186 ? -22.906 -4.604 0.006 1.00 87.38 186 LYS A C 1
ATOM 1376 O O . LYS A 1 186 ? -24.127 -4.687 0.067 1.00 87.38 186 LYS A O 1
ATOM 1381 N N . LEU A 1 187 ? -22.131 -5.583 -0.460 1.00 88.69 187 LEU A N 1
ATOM 1382 C CA . LEU A 1 187 ? -22.641 -6.851 -0.988 1.00 88.69 187 LEU A CA 1
ATOM 1383 C C . LEU A 1 187 ? -22.870 -7.905 0.102 1.00 88.69 187 LEU A C 1
ATOM 1385 O O . LEU A 1 187 ? -23.726 -8.771 -0.056 1.00 88.69 187 LEU A O 1
ATOM 1389 N N . VAL A 1 188 ? -22.124 -7.843 1.207 1.00 88.19 188 VAL A N 1
ATOM 1390 C CA . VAL A 1 188 ? -22.171 -8.851 2.273 1.00 88.19 188 VAL A CA 1
ATOM 1391 C C . VAL A 1 188 ? -22.480 -8.245 3.634 1.00 88.19 188 VAL A C 1
ATOM 1393 O O . VAL A 1 188 ? -21.962 -7.200 4.015 1.00 88.19 188 VAL A O 1
ATOM 1396 N N . ARG A 1 189 ? -23.283 -8.968 4.421 1.00 75.06 189 ARG A N 1
ATOM 1397 C CA . ARG A 1 189 ? -23.567 -8.652 5.827 1.00 75.06 189 ARG A CA 1
ATOM 1398 C C . ARG A 1 189 ? -22.417 -9.104 6.726 1.00 75.06 189 ARG A C 1
ATOM 1400 O O . ARG A 1 189 ? -22.072 -10.272 6.657 1.00 75.06 189 ARG A O 1
ATOM 1407 N N . ALA A 1 190 ? -21.891 -8.194 7.559 1.00 71.12 190 ALA A N 1
ATOM 1408 C CA . ALA A 1 190 ? -21.046 -8.318 8.773 1.00 71.12 190 ALA A CA 1
ATOM 1409 C C . ALA A 1 190 ? -20.056 -9.504 8.967 1.00 71.12 190 ALA A C 1
ATOM 1411 O O . ALA A 1 190 ? -19.467 -9.634 10.038 1.00 71.12 190 ALA A O 1
ATOM 1412 N N . ASN A 1 191 ? -19.814 -10.357 7.975 1.00 85.62 191 ASN A N 1
ATOM 1413 C CA . ASN A 1 191 ? -18.936 -11.512 8.062 1.00 85.62 191 ASN A CA 1
ATOM 1414 C C . ASN A 1 191 ? -17.538 -11.127 7.571 1.00 85.62 191 ASN A C 1
ATOM 1416 O O . ASN A 1 191 ? -17.352 -10.740 6.415 1.00 85.62 191 ASN A O 1
ATOM 1420 N N . PHE A 1 192 ? -16.553 -11.256 8.463 1.00 86.75 192 PHE A N 1
ATOM 1421 C CA . PHE A 1 192 ? -15.157 -10.917 8.197 1.00 86.75 192 PHE A CA 1
ATOM 1422 C C . PHE A 1 192 ? -14.607 -11.620 6.948 1.00 86.75 192 PHE A C 1
ATOM 1424 O O . PHE A 1 192 ? -14.077 -10.958 6.059 1.00 86.75 192 PHE A O 1
ATOM 1431 N N . TRP A 1 193 ? -14.773 -12.940 6.848 1.00 90.50 193 TRP A N 1
ATOM 1432 C CA . TRP A 1 193 ? -14.191 -13.738 5.767 1.00 90.50 193 TRP A CA 1
ATOM 1433 C C . TRP A 1 193 ? -14.864 -13.497 4.427 1.00 90.50 193 TRP A C 1
ATOM 1435 O O . TRP A 1 193 ? -14.181 -13.353 3.417 1.00 90.50 193 TRP A O 1
ATOM 1445 N N . GLN A 1 194 ? -16.191 -13.395 4.414 1.00 91.94 194 GLN A N 1
ATOM 1446 C CA . GLN A 1 194 ? -16.917 -13.069 3.189 1.00 91.94 194 GLN A CA 1
ATOM 1447 C C . GLN A 1 194 ? -16.532 -11.675 2.677 1.00 91.94 194 GLN A C 1
ATOM 1449 O O . GLN A 1 194 ? -16.325 -11.502 1.478 1.00 91.94 194 GLN A O 1
ATOM 1454 N N . ASN A 1 195 ? -16.358 -10.701 3.578 1.00 90.38 195 ASN A N 1
ATOM 1455 C CA . ASN A 1 195 ? -15.883 -9.373 3.206 1.00 90.38 195 ASN A CA 1
ATOM 1456 C C . ASN A 1 195 ? -14.453 -9.416 2.641 1.00 90.38 195 ASN A C 1
ATOM 1458 O O . ASN A 1 195 ? -14.196 -8.815 1.602 1.00 90.38 195 ASN A O 1
ATOM 1462 N N . VAL A 1 196 ? -13.533 -10.157 3.271 1.00 91.50 196 VAL A N 1
ATOM 1463 C CA . VAL A 1 196 ? -12.156 -10.337 2.771 1.00 91.50 196 VAL A CA 1
ATOM 1464 C C . VAL A 1 196 ? -12.154 -10.966 1.377 1.00 91.50 196 VAL A C 1
ATOM 1466 O O . VAL A 1 196 ? -11.555 -10.402 0.465 1.00 91.50 196 VAL A O 1
ATOM 1469 N N . ILE A 1 197 ? -12.845 -12.094 1.189 1.00 93.56 197 ILE A N 1
ATOM 1470 C CA . ILE A 1 197 ? -12.878 -12.816 -0.091 1.00 93.56 197 ILE A CA 1
ATOM 1471 C C . ILE A 1 197 ? -13.461 -11.929 -1.189 1.00 93.56 197 ILE A C 1
ATOM 1473 O O . ILE A 1 197 ? -12.860 -11.794 -2.252 1.00 93.56 197 ILE A O 1
ATOM 1477 N N . LEU A 1 198 ? -14.593 -11.271 -0.927 1.00 94.38 198 LEU A N 1
ATOM 1478 C CA . LEU A 1 198 ? -15.183 -10.370 -1.909 1.00 94.38 198 LEU A CA 1
ATOM 1479 C C . LEU A 1 198 ? -14.299 -9.164 -2.198 1.00 94.38 198 LEU A C 1
ATOM 1481 O O . LEU A 1 198 ? -14.254 -8.762 -3.350 1.00 94.38 198 LEU A O 1
ATOM 1485 N N . SER A 1 199 ? -13.580 -8.626 -1.208 1.00 93.75 199 SER A N 1
ATOM 1486 C CA . SER A 1 199 ? -12.617 -7.534 -1.423 1.00 93.75 199 SER A CA 1
ATOM 1487 C C . SER A 1 199 ? -11.481 -7.966 -2.349 1.00 93.75 199 SER A C 1
ATOM 1489 O O . SER A 1 199 ? -11.062 -7.204 -3.215 1.00 93.75 199 SER A O 1
ATOM 1491 N N . VAL A 1 200 ? -10.984 -9.194 -2.187 1.00 93.94 200 VAL A N 1
ATOM 1492 C CA . VAL A 1 200 ? -9.951 -9.748 -3.072 1.00 93.94 200 VAL A CA 1
ATOM 1493 C C . VAL A 1 200 ? -10.506 -9.916 -4.484 1.00 93.94 200 VAL A C 1
ATOM 1495 O O . VAL A 1 200 ? -9.892 -9.439 -5.433 1.00 93.94 200 VAL A O 1
ATOM 1498 N N . LEU A 1 201 ? -11.687 -10.522 -4.634 1.00 95.62 201 LEU A N 1
ATOM 1499 C CA . LEU A 1 201 ? -12.301 -10.758 -5.945 1.00 95.62 201 LEU A CA 1
ATOM 1500 C C . LEU A 1 201 ? -12.647 -9.455 -6.679 1.00 95.62 201 LEU A C 1
ATOM 1502 O O . LEU A 1 201 ? -12.362 -9.334 -7.870 1.00 95.62 201 LEU A O 1
ATOM 1506 N N . THR A 1 202 ? -13.218 -8.462 -5.990 1.00 94.56 202 THR A N 1
ATOM 1507 C CA . THR A 1 202 ? -13.496 -7.150 -6.595 1.00 94.56 202 THR A CA 1
ATOM 1508 C C . THR A 1 202 ? -12.213 -6.406 -6.937 1.00 94.56 202 THR A C 1
ATOM 1510 O O . THR A 1 202 ? -12.149 -5.800 -8.003 1.00 94.56 202 THR A O 1
ATOM 1513 N N . GLY A 1 203 ? -11.179 -6.484 -6.094 1.00 94.06 203 GLY A N 1
ATOM 1514 C CA . GLY A 1 203 ? -9.865 -5.910 -6.380 1.00 94.06 203 GLY A CA 1
ATOM 1515 C C . GLY A 1 203 ? -9.207 -6.539 -7.609 1.00 94.06 203 GLY A C 1
ATOM 1516 O O . GLY A 1 203 ? -8.744 -5.815 -8.489 1.00 94.06 203 GLY A O 1
ATOM 1517 N N . MET A 1 204 ? -9.229 -7.872 -7.716 1.00 94.50 204 MET A N 1
ATOM 1518 C CA . MET A 1 204 ? -8.734 -8.601 -8.890 1.00 94.50 204 MET A CA 1
ATOM 1519 C C . MET A 1 204 ? -9.478 -8.186 -10.159 1.00 94.50 204 MET A C 1
ATOM 1521 O O . MET A 1 204 ? -8.842 -7.847 -11.154 1.00 94.50 204 MET A O 1
ATOM 1525 N N . LEU A 1 205 ? -10.814 -8.167 -10.118 1.00 94.88 205 LEU A N 1
ATOM 1526 C CA . LEU A 1 205 ? -11.630 -7.772 -11.264 1.00 94.88 205 LEU A CA 1
ATOM 1527 C C . LEU A 1 205 ? -11.330 -6.331 -11.697 1.00 94.88 205 LEU A C 1
ATOM 1529 O O . LEU A 1 205 ? -11.153 -6.075 -12.885 1.00 94.88 205 LEU A O 1
ATOM 1533 N N . LEU A 1 206 ? -11.230 -5.403 -10.742 1.00 93.31 206 LEU A N 1
ATOM 1534 C CA . LEU A 1 206 ? -10.925 -3.998 -11.007 1.00 93.31 206 LEU A CA 1
ATOM 1535 C C . LEU A 1 206 ? -9.556 -3.845 -11.680 1.00 93.31 206 LEU A C 1
ATOM 1537 O O . LEU A 1 206 ? -9.451 -3.145 -12.684 1.00 93.31 206 LEU A O 1
ATOM 1541 N N . LEU A 1 207 ? -8.529 -4.528 -11.169 1.00 93.69 207 LEU A N 1
ATOM 1542 C CA . LEU A 1 207 ? -7.179 -4.485 -11.735 1.00 93.69 207 LEU A CA 1
ATOM 1543 C C . LEU A 1 207 ? -7.107 -5.094 -13.137 1.00 93.69 207 LEU A C 1
ATOM 1545 O O . LEU A 1 207 ? -6.503 -4.491 -14.020 1.00 93.69 207 LEU A O 1
ATOM 1549 N N . VAL A 1 208 ? -7.745 -6.247 -13.357 1.00 93.75 208 VAL A N 1
ATOM 1550 C CA . VAL A 1 208 ? -7.779 -6.902 -14.675 1.00 93.75 208 VAL A CA 1
ATOM 1551 C C . VAL A 1 208 ? -8.487 -6.018 -15.699 1.00 93.75 208 VAL A C 1
ATOM 1553 O O . VAL A 1 208 ? -7.988 -5.848 -16.808 1.00 93.75 208 VAL A O 1
ATOM 1556 N N . LEU A 1 209 ? -9.622 -5.415 -15.332 1.00 92.69 209 LEU A N 1
ATOM 1557 C CA . LEU A 1 209 ? -10.335 -4.491 -16.215 1.00 92.69 209 LEU A CA 1
ATOM 1558 C C . LEU A 1 209 ? -9.512 -3.231 -16.497 1.00 92.69 209 LEU A C 1
ATOM 1560 O O . LEU A 1 209 ? -9.448 -2.802 -17.648 1.00 92.69 209 LEU A O 1
ATOM 1564 N N . ALA A 1 210 ? -8.858 -2.663 -15.481 1.00 91.06 210 ALA A N 1
ATOM 1565 C CA . ALA A 1 210 ? -7.989 -1.506 -15.658 1.00 91.06 210 ALA A CA 1
ATOM 1566 C C . ALA A 1 210 ? -6.835 -1.823 -16.622 1.00 91.06 210 ALA A C 1
ATOM 1568 O O . ALA A 1 210 ? -6.646 -1.092 -17.589 1.00 91.06 210 ALA A O 1
ATOM 1569 N N . ASP A 1 211 ? -6.119 -2.932 -16.426 1.00 90.69 211 ASP A N 1
ATOM 1570 C CA . ASP A 1 211 ? -5.015 -3.336 -17.308 1.00 90.69 211 ASP A CA 1
ATOM 1571 C C . ASP A 1 211 ? -5.495 -3.630 -18.742 1.00 90.69 211 ASP A C 1
ATOM 1573 O O . ASP A 1 211 ? -4.880 -3.189 -19.715 1.00 90.69 211 ASP A O 1
ATOM 1577 N N . LEU A 1 212 ? -6.647 -4.292 -18.900 1.00 90.88 212 LEU A N 1
ATOM 1578 C CA . LEU A 1 212 ? -7.216 -4.599 -20.214 1.00 90.88 212 LEU A CA 1
ATOM 1579 C C . LEU A 1 212 ? -7.627 -3.332 -20.975 1.00 90.88 212 LEU A C 1
ATOM 1581 O O . LEU A 1 212 ? -7.359 -3.229 -22.176 1.00 90.88 212 LEU A O 1
ATOM 1585 N N . ILE A 1 213 ? -8.245 -2.359 -20.300 1.00 90.44 213 ILE A N 1
ATOM 1586 C CA . ILE A 1 213 ? -8.586 -1.059 -20.896 1.00 90.44 213 ILE A CA 1
ATOM 1587 C C . ILE A 1 213 ? -7.306 -0.308 -21.272 1.00 90.44 213 ILE A C 1
ATOM 1589 O O . ILE A 1 213 ? -7.208 0.196 -22.392 1.00 90.44 213 ILE A O 1
ATOM 1593 N N . ALA A 1 214 ? -6.312 -0.287 -20.380 1.00 87.50 214 ALA A N 1
ATOM 1594 C CA . ALA A 1 214 ? -5.050 0.412 -20.602 1.00 87.50 214 ALA A CA 1
ATOM 1595 C C . ALA A 1 214 ? -4.327 -0.088 -21.861 1.00 87.50 214 ALA A C 1
ATOM 1597 O O . ALA A 1 214 ? -3.891 0.711 -22.690 1.00 87.50 214 ALA A O 1
ATOM 1598 N N . ARG A 1 215 ? -4.266 -1.413 -22.045 1.00 85.69 215 ARG A N 1
ATOM 1599 C CA . ARG A 1 215 ? -3.583 -2.056 -23.180 1.00 85.69 215 ARG A CA 1
ATOM 1600 C C . ARG A 1 215 ? -4.329 -1.946 -24.506 1.00 85.69 215 ARG A C 1
ATOM 1602 O O . ARG A 1 215 ? -3.698 -2.013 -25.559 1.00 85.69 215 ARG A O 1
ATOM 1609 N N . ASN A 1 216 ? -5.660 -1.863 -24.487 1.00 87.94 216 ASN A N 1
ATOM 1610 C CA . ASN A 1 216 ? -6.458 -1.899 -25.715 1.00 87.94 216 ASN A CA 1
ATOM 1611 C C . ASN A 1 216 ? -6.850 -0.515 -26.226 1.00 87.94 216 ASN A C 1
ATOM 1613 O O . ASN A 1 216 ? -6.856 -0.316 -27.439 1.00 87.94 216 ASN A O 1
ATOM 1617 N N . LEU A 1 217 ? -7.154 0.429 -25.336 1.00 86.25 217 LEU A N 1
ATOM 1618 C CA . LEU A 1 217 ? -7.665 1.741 -25.731 1.00 86.25 217 LEU A CA 1
ATOM 1619 C C . LEU A 1 217 ? -6.556 2.710 -26.169 1.00 86.25 217 LEU A C 1
ATOM 1621 O O . LEU A 1 217 ? -6.811 3.598 -26.974 1.00 86.25 217 LEU A O 1
ATOM 1625 N N . PHE A 1 218 ? -5.330 2.527 -25.670 1.00 79.56 218 PHE A N 1
ATOM 1626 C CA . PHE A 1 218 ? -4.231 3.485 -25.849 1.00 79.56 218 PHE A CA 1
ATOM 1627 C C . PHE A 1 218 ? -3.123 3.015 -26.799 1.00 79.56 218 PHE A C 1
ATOM 1629 O O . PHE A 1 218 ? -2.056 3.626 -26.847 1.00 79.56 218 PHE A O 1
ATOM 1636 N N . LYS A 1 219 ? -3.363 1.965 -27.599 1.00 81.81 219 LYS A N 1
ATOM 1637 C CA . LYS A 1 219 ? -2.388 1.497 -28.601 1.00 81.81 219 LYS A CA 1
ATOM 1638 C C . LYS A 1 219 ? -1.970 2.647 -29.538 1.00 81.81 219 LYS A C 1
ATOM 1640 O O . LYS A 1 219 ? -2.844 3.384 -29.993 1.00 81.81 219 LYS A O 1
ATOM 1645 N N . PRO A 1 220 ? -0.670 2.794 -29.870 1.00 80.00 220 PRO A N 1
ATOM 1646 C CA . PRO A 1 220 ? 0.454 1.893 -29.574 1.00 80.00 220 PRO A CA 1
ATOM 1647 C C . PRO A 1 220 ? 1.164 2.151 -28.227 1.00 80.00 220 PRO A C 1
ATOM 1649 O O . PRO A 1 220 ? 2.181 1.517 -27.957 1.00 80.00 220 PRO A O 1
ATOM 1652 N N . TYR A 1 221 ? 0.671 3.069 -27.393 1.00 78.25 221 TYR A N 1
ATOM 1653 C CA . TYR A 1 221 ? 1.296 3.441 -26.123 1.00 78.25 221 TYR A CA 1
ATOM 1654 C C . TYR A 1 221 ? 0.829 2.539 -24.972 1.00 78.25 221 TYR A C 1
ATOM 1656 O O . TYR A 1 221 ? -0.347 2.191 -24.864 1.00 78.25 221 TYR A O 1
ATOM 1664 N N . GLU A 1 222 ? 1.743 2.189 -24.067 1.00 73.44 222 GLU A N 1
ATOM 1665 C CA . GLU A 1 222 ? 1.388 1.500 -22.826 1.00 73.44 222 GLU A CA 1
ATOM 1666 C C . GLU A 1 222 ? 0.907 2.515 -21.791 1.00 73.44 222 GLU A C 1
ATOM 1668 O O . GLU A 1 222 ? 1.703 3.165 -21.110 1.00 73.44 222 GLU A O 1
ATOM 1673 N N . PHE A 1 223 ? -0.412 2.666 -21.671 1.00 83.75 223 PHE A N 1
ATOM 1674 C CA . PHE A 1 223 ? -0.974 3.464 -20.591 1.00 83.75 223 PHE A CA 1
ATOM 1675 C C . PHE A 1 223 ? -0.817 2.712 -19.257 1.00 83.75 223 PHE A C 1
ATOM 1677 O O . PHE A 1 223 ? -1.173 1.534 -19.180 1.00 83.75 223 PHE A O 1
ATOM 1684 N N . PRO A 1 224 ? -0.307 3.339 -18.186 1.00 85.69 224 PRO A N 1
ATOM 1685 C CA . PRO A 1 224 ? -0.152 2.653 -16.910 1.00 85.69 224 PRO A CA 1
ATOM 1686 C C . PRO A 1 224 ? -1.504 2.326 -16.266 1.00 85.69 224 PRO A C 1
ATOM 1688 O O . PRO A 1 224 ? -2.336 3.207 -16.032 1.00 85.69 224 PRO A O 1
ATOM 1691 N N . ALA A 1 225 ? -1.723 1.056 -15.922 1.00 86.94 225 ALA A N 1
ATOM 1692 C CA . ALA A 1 225 ? -2.967 0.616 -15.291 1.00 86.94 225 ALA A CA 1
ATOM 1693 C C . ALA A 1 225 ? -3.238 1.338 -13.956 1.00 86.94 225 ALA A C 1
ATOM 1695 O O . ALA A 1 225 ? -4.390 1.655 -13.656 1.00 86.94 225 ALA A O 1
ATOM 1696 N N . GLY A 1 226 ? -2.192 1.671 -13.186 1.00 86.81 226 GLY A N 1
ATOM 1697 C CA . GLY A 1 226 ? -2.320 2.431 -11.939 1.00 86.81 226 GLY A CA 1
ATOM 1698 C C . GLY A 1 226 ? -2.905 3.834 -12.137 1.00 86.81 226 GLY A C 1
ATOM 1699 O O . GLY A 1 226 ? -3.651 4.322 -11.288 1.00 86.81 226 GLY A O 1
ATOM 1700 N N . SER A 1 227 ? -2.655 4.470 -13.286 1.00 88.19 227 SER A N 1
ATOM 1701 C CA . SER A 1 227 ? -3.281 5.753 -13.620 1.00 88.19 227 SER A CA 1
ATOM 1702 C C . SER A 1 227 ? -4.787 5.608 -13.845 1.00 88.19 227 SER A C 1
ATOM 1704 O O . SER A 1 227 ? -5.553 6.451 -13.379 1.00 88.19 227 SER A O 1
ATOM 1706 N N . LEU A 1 228 ? -5.242 4.529 -14.496 1.00 89.25 228 LEU A N 1
ATOM 1707 C CA . LEU A 1 228 ? -6.678 4.270 -14.668 1.00 89.25 228 LEU A CA 1
ATOM 1708 C C . LEU A 1 228 ? -7.374 4.002 -13.335 1.00 89.25 228 LEU A C 1
ATOM 1710 O O . LEU A 1 228 ? -8.467 4.525 -13.108 1.00 89.25 228 LEU A O 1
ATOM 1714 N N . THR A 1 229 ? -6.754 3.233 -12.434 1.00 89.75 229 THR A N 1
ATOM 1715 C CA . THR A 1 229 ? -7.361 2.983 -11.117 1.00 89.75 229 THR A CA 1
ATOM 1716 C C . THR A 1 229 ? -7.491 4.268 -10.306 1.00 89.75 229 THR A C 1
ATOM 1718 O O . THR A 1 229 ? -8.498 4.443 -9.624 1.00 89.75 229 THR A O 1
ATOM 1721 N N . MET A 1 230 ? -6.541 5.202 -10.421 1.00 87.88 230 MET A N 1
ATOM 1722 C CA . MET A 1 230 ? -6.644 6.527 -9.799 1.00 87.88 230 MET A CA 1
ATOM 1723 C C . MET A 1 230 ? -7.749 7.387 -10.427 1.00 87.88 230 MET A C 1
ATOM 1725 O O . MET A 1 230 ? -8.534 7.987 -9.691 1.00 87.88 230 MET A O 1
ATOM 1729 N N . LEU A 1 231 ? -7.853 7.413 -11.762 1.00 89.25 231 LEU A N 1
ATOM 1730 C CA . LEU A 1 231 ? -8.889 8.168 -12.483 1.00 89.25 231 LEU A CA 1
ATOM 1731 C C . LEU A 1 231 ? -10.306 7.706 -12.132 1.00 89.25 231 LEU A C 1
ATOM 1733 O O . LEU A 1 231 ? -11.205 8.532 -12.006 1.00 89.25 231 LEU A O 1
ATOM 1737 N N . LEU A 1 232 ? -10.508 6.400 -11.949 1.00 88.31 232 LEU A N 1
ATOM 1738 C CA . LEU A 1 232 ? -11.793 5.842 -11.519 1.00 88.31 232 LEU A CA 1
ATOM 1739 C C . LEU A 1 232 ? -11.997 5.968 -10.004 1.00 88.31 232 LEU A C 1
ATOM 1741 O O . LEU A 1 232 ? -13.106 6.219 -9.527 1.00 88.31 232 LEU A O 1
ATOM 1745 N N . GLY A 1 233 ? -10.923 5.797 -9.239 1.00 86.75 233 GLY A N 1
ATOM 1746 C CA . GLY A 1 233 ? -10.967 5.727 -7.789 1.00 86.75 233 GLY A CA 1
ATOM 1747 C C . GLY A 1 233 ? -11.198 7.055 -7.095 1.00 86.75 233 GLY A C 1
ATOM 1748 O O . GLY A 1 233 ? -11.955 7.090 -6.126 1.00 86.75 233 GLY A O 1
ATOM 1749 N N . ALA A 1 234 ? -10.619 8.150 -7.590 1.00 88.06 234 ALA A N 1
ATOM 1750 C CA . ALA A 1 234 ? -10.813 9.463 -6.984 1.00 88.06 234 ALA A CA 1
ATOM 1751 C C . ALA A 1 234 ? -12.289 9.933 -7.035 1.00 88.06 234 ALA A C 1
ATOM 1753 O O . ALA A 1 234 ? -12.825 10.273 -5.976 1.00 88.06 234 ALA A O 1
ATOM 1754 N N . PRO A 1 235 ? -13.006 9.882 -8.181 1.00 89.56 235 PRO A N 1
ATOM 1755 C CA . PRO A 1 235 ? -14.440 10.180 -8.227 1.00 89.56 235 PRO A CA 1
ATOM 1756 C C . PRO A 1 235 ? -15.275 9.246 -7.348 1.00 89.56 235 PRO A C 1
ATOM 1758 O O . PRO A 1 235 ? -16.164 9.707 -6.629 1.00 89.56 235 PRO A O 1
ATOM 1761 N N . PHE A 1 236 ? -14.974 7.942 -7.361 1.00 87.00 236 PHE A N 1
ATOM 1762 C CA . PHE A 1 236 ? -15.658 6.972 -6.505 1.00 87.00 236 PHE A CA 1
ATOM 1763 C C . PHE A 1 236 ? -15.499 7.328 -5.023 1.00 87.00 236 PHE A C 1
ATOM 1765 O O . PHE A 1 236 ? -16.472 7.326 -4.271 1.00 87.00 236 PHE A O 1
ATOM 1772 N N . PHE A 1 237 ? -14.282 7.671 -4.607 1.00 82.69 237 PHE A N 1
ATOM 1773 C CA . PHE A 1 237 ? -13.976 8.039 -3.233 1.00 82.69 237 PHE A CA 1
ATOM 1774 C C . PHE A 1 237 ? -14.712 9.306 -2.787 1.00 82.69 237 PHE A C 1
ATOM 1776 O O . PHE A 1 237 ? -15.330 9.312 -1.720 1.00 82.69 237 PHE A O 1
ATOM 1783 N N . LEU A 1 238 ? -14.712 10.351 -3.620 1.00 86.81 238 LEU A N 1
ATOM 1784 C CA . LEU A 1 238 ? -15.457 11.585 -3.351 1.00 86.81 238 LEU A CA 1
ATOM 1785 C C . LEU A 1 238 ? -16.962 11.315 -3.208 1.00 86.81 238 LEU A C 1
ATOM 1787 O O . LEU A 1 238 ? -17.609 11.836 -2.295 1.00 86.81 238 LEU A O 1
ATOM 1791 N N . TRP A 1 239 ? -17.520 10.458 -4.063 1.00 86.38 239 TRP A N 1
ATOM 1792 C CA . TRP A 1 239 ? -18.918 10.039 -3.962 1.00 86.38 239 TRP A CA 1
ATOM 1793 C C . TRP A 1 239 ? -19.212 9.264 -2.667 1.00 86.38 239 TRP A C 1
ATOM 1795 O O . TRP A 1 239 ? -20.232 9.506 -2.022 1.00 86.38 239 TRP A O 1
ATOM 1805 N N . VAL A 1 240 ? -18.324 8.356 -2.251 1.00 80.44 240 VAL A N 1
ATOM 1806 C CA . VAL A 1 240 ? -18.485 7.605 -0.996 1.00 80.44 240 VAL A CA 1
ATOM 1807 C C . VAL A 1 240 ? -18.484 8.539 0.214 1.00 80.44 240 VAL A C 1
ATOM 1809 O O . VAL A 1 240 ? -19.419 8.474 1.011 1.00 80.44 240 VAL A O 1
ATOM 1812 N N . ILE A 1 241 ? -17.500 9.438 0.329 1.00 78.06 241 ILE A N 1
ATOM 1813 C CA . ILE A 1 241 ? -17.414 10.374 1.464 1.00 78.06 241 ILE A CA 1
ATOM 1814 C C . ILE A 1 241 ? -18.646 11.277 1.530 1.00 78.06 241 ILE A C 1
ATOM 1816 O O . ILE A 1 241 ? -19.221 11.461 2.599 1.00 78.06 241 ILE A O 1
ATOM 1820 N N . THR A 1 242 ? -19.075 11.835 0.396 1.00 81.12 242 THR A N 1
ATOM 1821 C CA . THR A 1 242 ? -20.246 12.730 0.368 1.00 81.12 242 THR A CA 1
ATOM 1822 C C . THR A 1 242 ? -21.549 12.011 0.709 1.00 81.12 242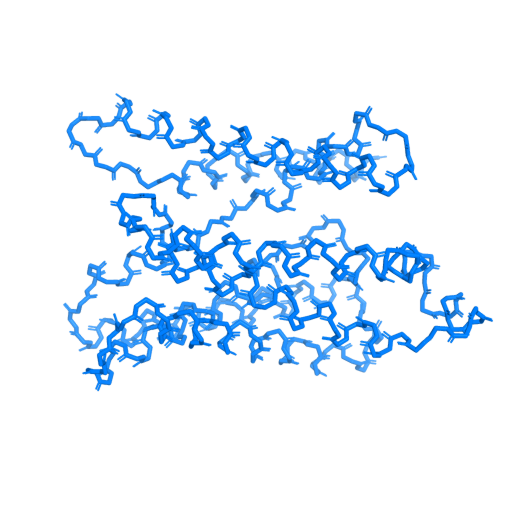 THR A C 1
ATOM 1824 O O . THR A 1 242 ? -22.474 12.643 1.219 1.00 81.12 242 THR A O 1
ATOM 1827 N N . LYS A 1 243 ? -21.631 10.698 0.464 1.00 73.19 243 LYS A N 1
ATOM 1828 C CA . LYS A 1 243 ? -22.783 9.880 0.846 1.00 73.19 243 LYS A CA 1
ATOM 1829 C C . LYS A 1 243 ? -22.755 9.465 2.319 1.00 73.19 243 LYS A C 1
ATOM 1831 O O . LYS A 1 243 ? -23.820 9.406 2.912 1.00 73.19 243 LYS A O 1
ATOM 1836 N N . GLU A 1 244 ? -21.583 9.180 2.888 1.00 64.94 244 GLU A N 1
ATOM 1837 C CA . GLU A 1 244 ? -21.426 8.859 4.321 1.00 64.94 244 GLU A CA 1
ATOM 1838 C C . GLU A 1 244 ? -21.530 10.092 5.234 1.00 64.94 244 GLU A C 1
ATOM 1840 O O . GLU A 1 244 ? -21.789 9.951 6.424 1.00 64.94 244 GLU A O 1
ATOM 1845 N N . ALA A 1 245 ? -21.344 11.299 4.693 1.00 56.50 245 ALA A N 1
ATOM 1846 C CA . ALA A 1 245 ? -21.547 12.556 5.416 1.00 56.50 245 ALA A CA 1
ATOM 1847 C C . ALA A 1 245 ? -23.034 12.935 5.612 1.00 56.50 245 ALA A C 1
ATOM 1849 O O . ALA A 1 245 ? -23.314 13.949 6.252 1.00 56.50 245 ALA A O 1
ATOM 1850 N N . LYS A 1 246 ? -23.969 12.160 5.046 1.00 38.75 246 LYS A N 1
ATOM 1851 C CA . LYS A 1 246 ? -25.422 12.294 5.226 1.00 38.75 246 LYS A CA 1
ATOM 1852 C C . LYS A 1 246 ? -25.952 11.176 6.112 1.00 38.75 246 LYS A C 1
ATOM 1854 O O . LYS A 1 246 ? -26.857 11.482 6.914 1.00 38.75 246 LYS A O 1
#

Organism: Lactococcus lactis subsp. lactis (NCBI:txid1360)